Protein AF-M3EQ73-F1 (afdb_monomer_lite)

InterPro domains:
  IPR006124 Metalloenzyme [PF01676] (137-250)
  IPR010045 Phosphopentomutase [PTHR21110] (9-264)
  IPR017850 Alkaline-phosphatase-like, core domain superfamily [G3DSA:3.40.720.10] (85-265)
  IPR017850 Alkaline-phosphatase-like, core domain superfamily [SSF53649] (2-261)

Secondary structure (DSSP, 8-state):
---SS---HHHHHHHHHHSS-HHHHHTS---SSPPHHHHHHHHHH-HHHHHHHTT--EEE-BB--HHHHHHHHH-TTS--HHHHHHHTTTPPPB-HHHHHTTSSB-TTSS-TTHHHHTBTTB-TT-GGGSPPPHHHHHHHHHHHHHHTT-SEEE---THHHHHHHTT-HHHHHHHHHHHHHHHHHHHHH--TTT-EEEEE-SS--TT-TTSSS--SPPPPEEEEETTHHHHHHH-SSTTHHHHHHHHHHT------GGGGS-----

Foldseek 3Di:
DPADDFAEQQQLLLLLFFLFNSCVLVSHHDYFAHDPLSLVSLLVRGLCQLCVVVVAHEDEQEEDEVLVVVVCVVCVRRDGSSRSSRVSNVHDHHYPVCVVVLVHAYLLNFLCCVCVSCVPPDDPPDPSNHTDQLLVNLQSNLVVCVVVRHPYYDYDNCVLLVCLLVLPPVVLVVSVVSVVSNVNSNVVNDDQQPDKDWDWDSFAGNVDSVDNDTDPDAIDTDITGNCRVQLVVQDPDSSRNSVSSCVVVVHDDDDDNPVSRPDPPD

Organism: NCBI:txid1193028

Radius of gyration: 18.32 Å; chains: 1; bounding box: 46×43×63 Å

Sequence (266 aa):
MGIKGLPQSATGQTSLWTGINACKVLQRHLSGFPTFTLKKIISKYSIIRILEEHGFKADLLNCYTPAFTEYVKKNPRHVSASTLIQMASDKPLKGMDDLRRGRGLYMDITHEYLKEFSRGYLDESDELFQVRDPYQTGKSIIRNCKEDDYTLCIYEFFLTDKIGHKMNWEAAEKHISELESFLTGILEELNPEEDQLIVTSDHGNLENLSVDVHTLNQVPTVLYGKYTSKMEQKIRSIVDIPSAIYDVLGIDIELKDEEFIKSEVT

Structure (mmCIF, N/CA/C/O backbone):
data_AF-M3EQ73-F1
#
_entry.id   AF-M3EQ73-F1
#
loop_
_atom_site.group_PDB
_atom_site.id
_atom_site.type_symbol
_atom_site.label_atom_id
_atom_site.label_alt_id
_atom_site.label_comp_id
_atom_site.label_asym_id
_atom_site.label_entity_id
_atom_site.label_seq_id
_atom_site.pdbx_PDB_ins_code
_atom_site.Cartn_x
_atom_site.Cartn_y
_atom_site.Cartn_z
_atom_site.occupancy
_atom_site.B_iso_or_equiv
_atom_site.auth_seq_id
_atom_site.auth_comp_id
_atom_site.auth_asym_id
_atom_site.auth_atom_id
_atom_site.pdbx_PDB_model_num
ATOM 1 N N . MET A 1 1 ? 6.643 1.110 17.324 1.00 88.25 1 MET A N 1
ATOM 2 C CA . MET A 1 1 ? 5.869 -0.090 17.723 1.00 88.25 1 MET A CA 1
ATOM 3 C C . MET A 1 1 ? 6.412 -0.820 18.966 1.00 88.25 1 MET A C 1
ATOM 5 O O . MET A 1 1 ? 5.838 -1.829 19.351 1.00 88.25 1 MET A O 1
ATOM 9 N N . GLY A 1 2 ? 7.457 -0.312 19.644 1.00 90.94 2 GLY A N 1
ATOM 10 C CA . GLY A 1 2 ? 7.794 -0.721 21.022 1.00 90.94 2 GLY A CA 1
ATOM 11 C C . GLY A 1 2 ? 8.589 -2.022 21.202 1.00 90.94 2 GLY A C 1
ATOM 12 O O . GLY A 1 2 ? 8.871 -2.386 22.337 1.00 90.94 2 GLY A O 1
ATOM 13 N N . ILE A 1 3 ? 8.982 -2.705 20.122 1.00 95.75 3 ILE A N 1
ATOM 14 C CA . ILE A 1 3 ? 9.738 -3.967 20.175 1.00 95.75 3 ILE A CA 1
ATOM 15 C C . ILE A 1 3 ? 11.150 -3.767 19.625 1.00 95.75 3 ILE A C 1
ATOM 17 O O . ILE A 1 3 ? 11.329 -3.215 18.538 1.00 95.75 3 ILE A O 1
ATOM 21 N N . LYS A 1 4 ? 12.157 -4.222 20.382 1.00 94.94 4 LYS A N 1
ATOM 22 C CA . LYS A 1 4 ? 13.575 -4.139 20.002 1.00 94.94 4 LYS A CA 1
ATOM 23 C C . LYS A 1 4 ? 13.871 -5.025 18.785 1.00 94.94 4 LYS A C 1
ATOM 25 O O . LYS A 1 4 ? 13.360 -6.136 18.680 1.00 94.94 4 LYS A O 1
ATOM 30 N N . GLY A 1 5 ? 14.760 -4.552 17.916 1.00 94.25 5 GLY A N 1
ATOM 31 C CA . GLY A 1 5 ? 15.197 -5.246 16.703 1.00 94.25 5 GLY A CA 1
ATOM 32 C C . GLY A 1 5 ? 14.882 -4.434 15.452 1.00 94.25 5 GLY A C 1
ATOM 33 O O . GLY A 1 5 ? 14.167 -3.436 15.527 1.00 94.25 5 GLY A O 1
ATOM 34 N N . LEU A 1 6 ? 15.442 -4.855 14.318 1.00 95.44 6 LEU A N 1
ATOM 35 C CA . LEU A 1 6 ? 15.141 -4.236 13.030 1.00 95.44 6 LEU A CA 1
ATOM 36 C C . LEU A 1 6 ? 13.663 -4.471 12.682 1.00 95.44 6 LEU A C 1
ATOM 38 O O . LEU A 1 6 ? 13.241 -5.629 12.739 1.00 95.44 6 LEU A O 1
ATOM 42 N N . PRO A 1 7 ? 12.900 -3.429 12.306 1.00 96.69 7 PRO A N 1
ATOM 43 C CA . PRO A 1 7 ? 11.599 -3.571 11.663 1.00 96.69 7 PRO A CA 1
ATOM 44 C C . PRO A 1 7 ? 11.655 -4.549 10.486 1.00 96.69 7 PRO A C 1
ATOM 46 O O . PRO A 1 7 ? 12.672 -4.651 9.803 1.00 96.69 7 PRO A O 1
ATOM 49 N N . GLN A 1 8 ? 10.581 -5.302 10.265 1.00 97.12 8 GLN A N 1
ATOM 50 C CA . GLN A 1 8 ? 10.509 -6.322 9.217 1.00 97.12 8 GLN A CA 1
ATOM 51 C C . GLN A 1 8 ? 9.122 -6.365 8.582 1.00 97.12 8 GLN A C 1
ATOM 53 O O . GLN A 1 8 ? 8.125 -6.154 9.284 1.00 97.12 8 GLN A O 1
ATOM 58 N N . SER A 1 9 ? 9.071 -6.717 7.295 1.00 96.06 9 SER A N 1
ATOM 59 C CA . SER A 1 9 ? 7.889 -6.534 6.451 1.00 96.06 9 SER A CA 1
ATOM 60 C C . SER A 1 9 ? 6.656 -7.271 6.961 1.00 96.06 9 SER A C 1
ATOM 62 O O . SER A 1 9 ? 5.620 -6.653 7.159 1.00 96.06 9 SER A O 1
ATOM 64 N N . ALA A 1 10 ? 6.740 -8.565 7.302 1.00 97.25 10 ALA A N 1
ATOM 65 C CA . ALA A 1 10 ? 5.547 -9.325 7.699 1.00 97.25 10 ALA A CA 1
ATOM 66 C C . ALA A 1 10 ? 4.839 -8.712 8.921 1.00 97.25 10 ALA A C 1
ATOM 68 O O . ALA A 1 10 ? 3.611 -8.612 8.947 1.00 97.25 10 ALA A O 1
ATOM 69 N N . THR A 1 11 ? 5.598 -8.280 9.933 1.00 97.81 11 THR A N 1
ATOM 70 C CA . THR A 1 11 ? 5.049 -7.586 11.110 1.00 97.81 11 THR A CA 1
ATOM 71 C C . THR A 1 11 ? 4.680 -6.129 10.840 1.00 97.81 11 THR A C 1
ATOM 73 O O . THR A 1 11 ? 3.648 -5.680 11.338 1.00 97.81 11 THR A O 1
ATOM 76 N N . GLY A 1 12 ? 5.490 -5.393 10.075 1.00 97.75 12 GLY A N 1
ATOM 77 C CA . GLY A 1 12 ? 5.229 -3.992 9.736 1.00 97.75 12 GLY A CA 1
ATOM 78 C C . GLY A 1 12 ? 3.927 -3.850 8.957 1.00 97.75 12 GLY A C 1
ATOM 79 O O . GLY A 1 12 ? 3.002 -3.182 9.409 1.00 97.75 12 GLY A O 1
ATOM 80 N N . GLN A 1 13 ? 3.810 -4.606 7.872 1.00 97.94 13 GLN A N 1
ATOM 81 C CA . GLN A 1 13 ? 2.632 -4.681 7.018 1.00 97.94 13 GLN A CA 1
ATOM 82 C C . GLN A 1 13 ? 1.373 -5.149 7.741 1.00 97.94 13 GLN A C 1
ATOM 84 O O . GLN A 1 13 ? 0.317 -4.534 7.612 1.00 97.94 13 GLN A O 1
ATOM 89 N N . THR A 1 14 ? 1.473 -6.221 8.540 1.00 98.44 14 THR A N 1
ATOM 90 C CA . THR A 1 14 ? 0.315 -6.679 9.323 1.00 98.44 14 THR A CA 1
ATOM 91 C C . THR A 1 14 ? -0.171 -5.559 10.238 1.00 98.44 14 THR A C 1
ATOM 93 O O . THR A 1 14 ? -1.371 -5.325 10.313 1.00 98.44 14 THR A O 1
ATOM 96 N N . SER A 1 15 ? 0.740 -4.825 10.884 1.00 98.31 15 SER A N 1
ATOM 97 C CA . SER A 1 15 ? 0.356 -3.713 11.759 1.00 98.31 15 SER A CA 1
ATOM 98 C C . SER A 1 15 ? -0.265 -2.556 10.981 1.00 98.31 15 SER A C 1
ATOM 100 O O . SER A 1 15 ? -1.321 -2.060 11.367 1.00 98.31 15 SER A O 1
ATOM 102 N N . LEU A 1 16 ? 0.347 -2.185 9.855 1.00 98.31 16 LEU A N 1
ATOM 103 C CA . LEU A 1 16 ? -0.094 -1.097 8.984 1.00 98.31 16 LEU A CA 1
ATOM 104 C C . LEU A 1 16 ? -1.509 -1.304 8.424 1.00 98.31 16 LEU A C 1
ATOM 106 O O . LEU A 1 16 ? -2.245 -0.336 8.272 1.00 98.31 16 LEU A O 1
ATOM 110 N N . TRP A 1 17 ? -1.907 -2.543 8.125 1.00 97.56 17 TRP A N 1
ATOM 111 C CA . TRP A 1 17 ? -3.197 -2.827 7.478 1.00 97.56 17 TRP A CA 1
ATOM 112 C C . TRP A 1 17 ? -4.265 -3.418 8.392 1.00 97.56 17 TRP A C 1
ATOM 114 O O . TRP A 1 17 ? -5.357 -3.727 7.920 1.00 97.56 17 TRP A O 1
ATOM 124 N N . THR A 1 18 ? -3.965 -3.611 9.676 1.00 98.25 18 THR A N 1
ATOM 125 C CA . THR A 1 18 ? -4.942 -4.160 10.633 1.00 98.25 18 THR A CA 1
ATOM 126 C C . THR A 1 18 ? -5.105 -3.333 11.895 1.00 98.25 18 THR A C 1
ATOM 128 O O . THR A 1 18 ? -6.101 -3.479 12.595 1.00 98.25 18 THR A O 1
ATOM 131 N N . GLY A 1 19 ? -4.132 -2.475 12.203 1.00 97.81 19 GLY A N 1
ATOM 132 C CA . GLY A 1 19 ? -4.101 -1.699 13.436 1.00 97.81 19 GLY A CA 1
ATOM 133 C C . GLY A 1 19 ? -3.799 -2.538 14.681 1.00 97.81 19 GLY A C 1
ATOM 134 O O . GLY A 1 19 ? -3.871 -2.031 15.793 1.00 97.81 19 GLY A O 1
ATOM 135 N N . ILE A 1 20 ? -3.416 -3.806 14.502 1.00 98.12 20 ILE A N 1
ATOM 136 C CA . ILE A 1 20 ? -2.908 -4.678 15.563 1.00 98.12 20 ILE A CA 1
ATOM 137 C C . ILE A 1 20 ? -1.387 -4.602 15.577 1.00 98.12 20 ILE A C 1
ATOM 139 O O . ILE A 1 20 ? -0.744 -4.795 14.545 1.00 98.12 20 ILE A O 1
ATOM 143 N N . ASN A 1 21 ? -0.772 -4.386 16.739 1.00 97.69 21 ASN A N 1
ATOM 144 C CA . ASN A 1 21 ? 0.685 -4.335 16.835 1.00 97.69 21 ASN A CA 1
ATOM 145 C C . ASN A 1 21 ? 1.283 -5.749 16.718 1.00 97.69 21 ASN A C 1
ATOM 147 O O . ASN A 1 21 ? 1.570 -6.432 17.704 1.00 97.69 21 ASN A O 1
ATOM 151 N N . ALA A 1 22 ? 1.512 -6.190 15.484 1.00 97.50 22 ALA A N 1
ATOM 152 C CA . ALA A 1 22 ? 1.934 -7.547 15.160 1.00 97.50 22 ALA A CA 1
ATOM 153 C C . ALA A 1 22 ? 3.283 -7.925 15.788 1.00 97.50 22 ALA A C 1
ATOM 155 O O . ALA A 1 22 ? 3.470 -9.068 16.212 1.00 97.50 22 ALA A O 1
ATOM 156 N N . CYS A 1 23 ? 4.229 -6.982 15.872 1.00 96.31 23 CYS A N 1
ATOM 157 C CA . CYS A 1 23 ? 5.522 -7.258 16.498 1.00 96.31 23 CYS A CA 1
ATOM 158 C C . CYS A 1 23 ? 5.393 -7.429 18.019 1.00 96.31 23 CYS A C 1
ATOM 160 O O . CYS A 1 23 ? 6.073 -8.283 18.586 1.00 96.31 23 CYS A O 1
ATOM 162 N N . LYS A 1 24 ? 4.478 -6.695 18.674 1.00 96.62 24 LYS A N 1
ATOM 163 C CA . LYS A 1 24 ? 4.126 -6.894 20.090 1.00 96.62 24 LYS A CA 1
ATOM 164 C C . LYS A 1 24 ? 3.422 -8.232 20.293 1.00 96.62 24 LYS A C 1
ATOM 166 O O . LYS A 1 24 ? 3.798 -8.971 21.195 1.00 96.62 24 LYS A O 1
ATOM 171 N N . VAL A 1 25 ? 2.482 -8.602 19.427 1.00 97.12 25 VAL A N 1
ATOM 172 C CA . VAL A 1 25 ? 1.821 -9.917 19.498 1.00 97.12 25 VAL A CA 1
ATOM 173 C C . VAL A 1 25 ? 2.831 -11.066 19.397 1.00 97.12 25 VAL A C 1
ATOM 175 O O . VAL A 1 25 ? 2.745 -12.038 20.144 1.00 97.12 25 VAL A O 1
ATOM 178 N N . LEU A 1 26 ? 3.809 -10.962 18.494 1.00 96.50 26 LEU A N 1
ATOM 179 C CA . LEU A 1 26 ? 4.834 -11.994 18.315 1.00 96.50 26 LEU A CA 1
ATOM 180 C C . LEU A 1 26 ? 6.034 -11.869 19.264 1.00 96.50 26 LEU A C 1
ATOM 182 O O . LEU A 1 26 ? 6.878 -12.764 19.259 1.00 96.50 26 LEU A O 1
ATOM 186 N N . GLN A 1 27 ? 6.139 -10.773 20.024 1.00 95.88 27 GLN A N 1
ATOM 187 C CA . GLN A 1 27 ? 7.315 -10.402 20.827 1.00 95.88 27 GLN A CA 1
ATOM 188 C C . GLN A 1 27 ? 8.630 -10.355 20.019 1.00 95.88 27 GLN A C 1
ATOM 190 O O . GLN A 1 27 ? 9.721 -10.537 20.557 1.00 95.88 27 GLN A O 1
ATOM 195 N N . ARG A 1 28 ? 8.535 -10.130 18.703 1.00 96.50 28 ARG A N 1
ATOM 196 C CA . ARG A 1 28 ? 9.666 -10.002 17.771 1.00 96.50 28 ARG A CA 1
ATOM 197 C C . ARG A 1 28 ? 9.207 -9.418 16.441 1.00 96.50 28 ARG A C 1
ATOM 199 O O . ARG A 1 28 ? 8.034 -9.509 16.084 1.00 96.50 28 ARG A O 1
ATOM 206 N N . HIS A 1 29 ? 10.158 -8.910 15.669 1.00 97.25 29 HIS A N 1
ATOM 207 C CA . HIS A 1 29 ? 9.947 -8.599 14.256 1.00 97.25 29 HIS A CA 1
ATOM 208 C C . HIS A 1 29 ? 10.032 -9.870 13.404 1.00 97.25 29 HIS A C 1
ATOM 210 O O . HIS A 1 29 ? 10.778 -10.796 13.732 1.00 97.25 29 HIS A O 1
ATOM 216 N N . LEU A 1 30 ? 9.255 -9.929 12.323 1.00 96.88 30 LEU A N 1
ATOM 217 C CA . LEU A 1 30 ? 9.216 -11.070 11.407 1.00 96.88 30 LEU A CA 1
ATOM 218 C C . LEU A 1 30 ? 9.360 -10.601 9.959 1.00 96.88 30 LEU A C 1
ATOM 220 O O . LEU A 1 30 ? 8.567 -9.782 9.497 1.00 96.88 30 LEU A O 1
ATOM 224 N N . SER A 1 31 ? 10.341 -11.160 9.251 1.00 93.38 31 SER A N 1
ATOM 225 C CA . SER A 1 31 ? 10.561 -10.949 7.818 1.00 93.38 31 SER A CA 1
ATOM 226 C C . SER A 1 31 ? 9.794 -11.960 6.963 1.00 93.38 31 SER A C 1
ATOM 228 O O . SER A 1 31 ? 9.344 -13.003 7.448 1.00 93.38 31 SER A O 1
ATOM 230 N N . GLY A 1 32 ? 9.653 -11.663 5.672 1.00 90.44 32 GLY A N 1
ATOM 231 C CA . GLY A 1 32 ? 9.047 -12.576 4.705 1.00 90.44 32 GLY A CA 1
ATOM 232 C C . GLY A 1 32 ? 7.532 -12.698 4.867 1.00 90.44 32 GLY A C 1
ATOM 233 O O . GLY A 1 32 ? 6.804 -11.720 4.724 1.00 90.44 32 GLY A O 1
ATOM 234 N N . PHE A 1 33 ? 7.039 -13.912 5.120 1.00 96.06 33 PHE A N 1
ATOM 235 C CA . PHE A 1 33 ? 5.605 -14.211 5.065 1.00 96.06 33 PHE A CA 1
ATOM 236 C C . PHE A 1 33 ? 4.944 -14.246 6.452 1.00 96.06 33 PHE A C 1
ATOM 238 O O . PHE A 1 33 ? 5.525 -14.790 7.397 1.00 96.06 33 PHE A O 1
ATOM 245 N N . PRO A 1 34 ? 3.695 -13.755 6.589 1.00 97.19 34 PRO A N 1
ATOM 246 C CA . PRO A 1 34 ? 2.925 -13.851 7.824 1.00 97.19 34 PRO A CA 1
ATOM 247 C C . PRO A 1 34 ? 2.848 -15.276 8.391 1.00 97.19 34 PRO A C 1
ATOM 249 O O . PRO A 1 34 ? 2.519 -16.237 7.692 1.00 97.19 34 PRO A O 1
ATOM 252 N N . THR A 1 35 ? 3.107 -15.415 9.695 1.00 96.25 35 THR A N 1
ATOM 253 C CA . THR A 1 35 ? 2.887 -16.674 10.431 1.00 96.25 35 THR A CA 1
ATOM 254 C C . THR A 1 35 ? 1.398 -16.983 10.570 1.00 96.25 35 THR A C 1
ATOM 256 O O . THR A 1 35 ? 0.543 -16.149 10.289 1.00 96.25 35 THR A O 1
ATOM 259 N N . PHE A 1 36 ? 1.064 -18.167 11.088 1.00 95.19 36 PHE A N 1
ATOM 260 C CA . PHE A 1 36 ? -0.316 -18.526 11.423 1.00 95.19 36 PHE A CA 1
ATOM 261 C C . PHE A 1 36 ? -1.024 -17.482 12.307 1.00 95.19 36 PHE A C 1
ATOM 263 O O . PHE A 1 36 ? -2.174 -17.148 12.041 1.00 95.19 36 PHE A O 1
ATOM 270 N N . THR A 1 37 ? -0.340 -16.926 13.315 1.00 96.62 37 THR A N 1
ATOM 271 C CA . THR A 1 37 ? -0.907 -15.875 14.178 1.00 96.62 37 THR A CA 1
ATOM 272 C C . THR A 1 37 ? -1.190 -14.595 13.394 1.00 96.62 37 THR A C 1
ATOM 274 O O . THR A 1 37 ? -2.288 -14.060 13.490 1.00 96.62 37 THR A O 1
ATOM 277 N N . LEU A 1 38 ? -0.251 -14.138 12.560 1.00 97.50 38 LEU A N 1
ATOM 278 C CA . LEU A 1 38 ? -0.462 -12.937 11.743 1.00 97.50 38 LEU A CA 1
ATOM 279 C C . LEU A 1 38 ? -1.561 -13.141 10.693 1.00 97.50 38 LEU A C 1
ATOM 281 O O . LEU A 1 38 ? -2.362 -12.245 10.468 1.00 97.50 38 LEU A O 1
ATOM 285 N N . LYS A 1 39 ? -1.673 -14.339 10.109 1.00 97.06 39 LYS A N 1
ATOM 286 C CA . LYS A 1 39 ? -2.779 -14.680 9.201 1.00 97.06 39 LYS A CA 1
ATOM 287 C C . LYS A 1 39 ? -4.140 -14.608 9.894 1.00 97.06 39 LYS A C 1
ATOM 289 O O . LYS A 1 39 ? -5.093 -14.155 9.274 1.00 97.06 39 LYS A O 1
ATOM 294 N N . LYS A 1 40 ? -4.238 -15.009 11.169 1.00 96.75 40 LYS A N 1
ATOM 295 C CA . LYS A 1 40 ? -5.469 -14.838 11.962 1.00 96.75 40 LYS A CA 1
ATOM 296 C C . LYS A 1 40 ? -5.806 -13.368 12.195 1.00 96.75 40 LYS A C 1
ATOM 298 O O . LYS A 1 40 ? -6.965 -13.001 12.045 1.00 96.75 40 LYS A O 1
ATOM 303 N N . ILE A 1 41 ? -4.802 -12.550 12.518 1.00 98.00 41 ILE A N 1
ATOM 304 C CA . ILE A 1 41 ? -4.963 -11.098 12.664 1.00 98.00 41 ILE A CA 1
ATOM 305 C C . ILE A 1 41 ? -5.497 -10.500 11.360 1.00 98.00 41 ILE A C 1
ATOM 307 O O . ILE A 1 41 ? -6.551 -9.877 11.369 1.00 98.00 41 ILE A O 1
ATOM 311 N N . ILE A 1 42 ? -4.831 -10.764 10.231 1.00 97.81 42 ILE A N 1
ATOM 312 C CA . ILE A 1 42 ? -5.236 -10.254 8.912 1.00 97.81 42 ILE A CA 1
ATOM 313 C C . ILE A 1 42 ? -6.641 -10.736 8.536 1.00 97.81 42 ILE A C 1
ATOM 315 O O . ILE A 1 42 ? -7.461 -9.946 8.087 1.00 97.81 42 ILE A O 1
ATOM 319 N N . SER A 1 43 ? -6.954 -12.013 8.763 1.00 96.31 43 SER A N 1
ATOM 320 C CA . SER A 1 43 ? -8.278 -12.563 8.457 1.00 96.31 43 SER A CA 1
ATOM 321 C C . SER A 1 43 ? -9.410 -11.884 9.232 1.00 96.31 43 SER A C 1
ATOM 323 O O . SER A 1 43 ? -10.531 -11.867 8.728 1.00 96.31 43 SER A O 1
ATOM 325 N N . LYS A 1 44 ? -9.143 -11.386 10.447 1.00 96.44 44 LYS A N 1
ATOM 326 C CA . LYS A 1 44 ? -10.142 -10.736 11.306 1.00 96.44 44 LYS A CA 1
ATOM 327 C C . LYS A 1 44 ? -10.192 -9.221 11.103 1.00 96.44 44 LYS A C 1
ATOM 329 O O . LYS A 1 44 ? -11.274 -8.655 11.095 1.00 96.44 44 LYS A O 1
ATOM 334 N N . TYR A 1 45 ? -9.034 -8.587 10.952 1.00 97.62 45 TYR A N 1
ATOM 335 C CA . TYR A 1 45 ? -8.876 -7.134 11.026 1.00 97.62 45 TYR A CA 1
ATOM 336 C C . TYR A 1 45 ? -8.310 -6.511 9.745 1.00 97.62 45 TYR A C 1
ATOM 338 O O . TYR A 1 45 ? -7.857 -5.373 9.786 1.00 97.62 45 TYR A O 1
ATOM 346 N N . SER A 1 46 ? -8.307 -7.223 8.611 1.00 97.69 46 SER A N 1
ATOM 347 C CA . SER A 1 46 ? -7.967 -6.622 7.312 1.00 97.69 46 SER A CA 1
ATOM 348 C C . SER A 1 46 ? -8.768 -5.339 7.102 1.00 97.69 46 SER A C 1
ATOM 350 O O . SER A 1 46 ? -9.997 -5.377 7.104 1.00 97.69 46 SER A O 1
ATOM 352 N N . ILE A 1 47 ? -8.075 -4.223 6.875 1.00 98.12 47 ILE A N 1
ATOM 353 C CA . ILE A 1 47 ? -8.708 -2.924 6.629 1.00 98.12 47 ILE A CA 1
ATOM 354 C C . ILE A 1 47 ? -9.725 -2.975 5.482 1.00 98.12 47 ILE A C 1
ATOM 356 O O . ILE A 1 47 ? -10.788 -2.375 5.585 1.00 98.12 47 ILE A O 1
ATOM 360 N N . ILE A 1 48 ? -9.451 -3.753 4.427 1.00 98.00 48 ILE A N 1
ATOM 361 C CA . ILE A 1 48 ? -10.373 -3.914 3.294 1.00 98.00 48 ILE A CA 1
ATOM 362 C C . ILE A 1 48 ? -11.649 -4.617 3.756 1.00 98.00 48 ILE A C 1
ATOM 364 O O . ILE A 1 48 ? -12.746 -4.145 3.481 1.00 98.00 48 ILE A O 1
ATOM 368 N N . ARG A 1 49 ? -11.510 -5.717 4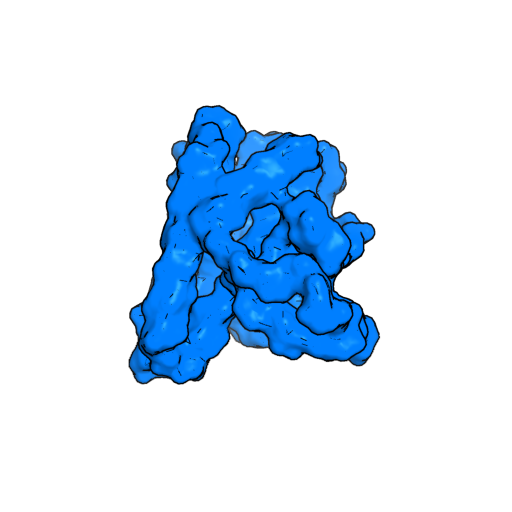.506 1.00 97.44 49 ARG A N 1
ATOM 369 C CA . ARG A 1 49 ? -12.650 -6.456 5.059 1.00 97.44 49 ARG A CA 1
ATOM 370 C C . ARG A 1 49 ? -13.498 -5.563 5.966 1.00 97.44 49 ARG A C 1
ATOM 372 O O . ARG A 1 49 ? -14.710 -5.532 5.797 1.00 97.44 49 ARG A O 1
ATOM 379 N N . ILE A 1 50 ? -12.865 -4.846 6.898 1.00 98.06 50 ILE A N 1
ATOM 380 C CA . ILE A 1 50 ? -13.577 -3.978 7.843 1.00 98.06 50 ILE A CA 1
ATOM 381 C C . ILE A 1 50 ? -14.368 -2.903 7.096 1.00 98.06 50 ILE A C 1
ATOM 383 O O . ILE A 1 50 ? -15.542 -2.716 7.399 1.00 98.06 50 ILE A O 1
ATOM 387 N N . LEU A 1 51 ? -13.776 -2.226 6.108 1.00 97.94 51 LEU A N 1
ATOM 388 C CA . LEU A 1 51 ? -14.493 -1.208 5.332 1.00 97.94 51 LEU A CA 1
ATOM 389 C C . LEU A 1 51 ? -15.691 -1.798 4.573 1.00 97.94 51 LEU A C 1
ATOM 391 O O . LEU A 1 51 ? -16.784 -1.240 4.647 1.00 97.94 51 LEU A O 1
ATOM 395 N N . GLU A 1 52 ? -15.516 -2.946 3.919 1.00 96.56 52 GLU A N 1
ATOM 396 C CA . GLU A 1 52 ? -16.589 -3.618 3.170 1.00 96.56 52 GLU A CA 1
ATOM 397 C C . GLU A 1 52 ? -17.744 -4.068 4.073 1.00 96.56 52 GLU A C 1
ATOM 399 O O . GLU A 1 52 ? -18.910 -3.859 3.740 1.00 96.56 52 GLU A O 1
ATOM 404 N N . GLU A 1 53 ? -17.444 -4.620 5.253 1.00 96.50 53 GLU A N 1
ATOM 405 C CA . GLU A 1 53 ? -18.457 -5.002 6.250 1.00 96.50 53 GLU A CA 1
ATOM 406 C C . GLU A 1 53 ? -19.262 -3.792 6.766 1.00 96.50 53 GLU A C 1
ATOM 408 O O . GLU A 1 53 ? -20.388 -3.961 7.233 1.00 96.50 53 GLU A O 1
ATOM 413 N N . HIS A 1 54 ? -18.721 -2.575 6.634 1.00 97.69 54 HIS A N 1
ATOM 414 C CA . HIS A 1 54 ? -19.380 -1.314 6.990 1.00 97.69 54 HIS A CA 1
ATOM 415 C C . HIS A 1 54 ? -19.955 -0.564 5.775 1.00 97.69 54 HIS A C 1
ATOM 417 O O . HIS A 1 54 ? -20.358 0.591 5.898 1.00 97.69 54 HIS A O 1
ATOM 423 N N . GLY A 1 55 ? -20.035 -1.213 4.609 1.00 96.88 55 GLY A N 1
ATOM 424 C CA . GLY A 1 55 ? -20.660 -0.657 3.408 1.00 96.88 55 GLY A CA 1
ATOM 425 C C . GLY A 1 55 ? -19.780 0.306 2.607 1.00 96.88 55 GLY A C 1
ATOM 426 O O . GLY A 1 55 ? -20.289 0.970 1.706 1.00 96.88 55 GLY A O 1
ATOM 427 N N . PHE A 1 56 ? -18.480 0.379 2.901 1.00 98.00 56 PHE A N 1
ATOM 428 C CA . PHE A 1 56 ? -17.518 1.162 2.128 1.00 98.00 56 PHE A CA 1
ATOM 429 C C . PHE A 1 56 ? -16.806 0.294 1.099 1.00 98.00 56 PHE A C 1
ATOM 431 O O . PHE A 1 56 ? -16.381 -0.821 1.397 1.00 98.00 56 PHE A O 1
ATOM 438 N N . LYS A 1 57 ? -16.610 0.838 -0.104 1.00 97.62 57 LYS A N 1
ATOM 439 C CA . LYS A 1 57 ? -15.903 0.130 -1.168 1.00 97.62 57 LYS A CA 1
ATOM 440 C C . LYS A 1 57 ? -14.392 0.307 -1.005 1.00 97.62 57 LYS A C 1
ATOM 442 O O . LYS A 1 57 ? -13.877 1.414 -1.164 1.00 97.62 57 LYS A O 1
ATOM 447 N N . ALA A 1 58 ? -13.674 -0.772 -0.713 1.00 97.75 58 ALA A N 1
ATOM 448 C CA . ALA A 1 58 ? -12.226 -0.783 -0.518 1.00 97.75 58 ALA A CA 1
ATOM 449 C C . ALA A 1 58 ? -11.516 -1.828 -1.394 1.00 97.75 58 ALA A C 1
ATOM 451 O O . ALA A 1 58 ? -12.074 -2.889 -1.685 1.00 97.75 58 ALA A O 1
ATOM 452 N N . ASP A 1 59 ? -10.278 -1.561 -1.816 1.00 96.94 59 ASP A N 1
ATOM 453 C CA . ASP A 1 59 ? -9.505 -2.507 -2.638 1.00 96.94 59 ASP A CA 1
ATOM 454 C C . ASP A 1 59 ? -7.992 -2.389 -2.466 1.00 96.94 59 ASP A C 1
ATOM 456 O O . ASP A 1 59 ? -7.453 -1.315 -2.179 1.00 96.94 59 ASP A O 1
ATOM 460 N N . LEU A 1 60 ? -7.301 -3.492 -2.758 1.00 97.94 60 LEU A N 1
ATOM 461 C CA . LEU A 1 60 ? -5.881 -3.491 -3.082 1.00 97.94 60 LEU A CA 1
ATOM 462 C C . LEU A 1 60 ? -5.717 -3.376 -4.602 1.00 97.94 60 LEU A C 1
ATOM 464 O O . LEU A 1 60 ? -6.161 -4.236 -5.362 1.00 97.94 60 LEU A O 1
ATOM 468 N N . LEU A 1 61 ? -5.041 -2.325 -5.055 1.00 98.12 61 LEU A N 1
ATOM 469 C CA . LEU A 1 61 ? -4.850 -2.027 -6.472 1.00 98.12 61 LEU A CA 1
ATOM 470 C C . LEU A 1 61 ? -3.785 -2.896 -7.145 1.00 98.12 61 LEU A C 1
ATOM 472 O O . LEU A 1 61 ? -3.745 -2.930 -8.371 1.00 98.12 61 LEU A O 1
ATOM 476 N N . ASN A 1 62 ? -2.926 -3.585 -6.392 1.00 98.19 62 ASN A N 1
ATOM 477 C CA . ASN A 1 62 ? -1.890 -4.443 -6.962 1.00 98.19 62 ASN A CA 1
ATOM 478 C C . ASN A 1 62 ? -2.504 -5.547 -7.840 1.00 98.19 62 ASN A C 1
ATOM 480 O O . ASN A 1 62 ? -3.256 -6.399 -7.366 1.00 98.19 62 ASN A O 1
ATOM 484 N N . CYS A 1 63 ? -2.146 -5.543 -9.123 1.00 97.75 63 CYS A N 1
ATOM 485 C CA . CYS A 1 63 ? -2.510 -6.564 -10.095 1.00 97.75 63 CYS A CA 1
ATOM 486 C C . CYS A 1 63 ? -1.429 -7.644 -10.189 1.00 97.75 63 CYS A C 1
ATOM 488 O O . CYS A 1 63 ? -0.230 -7.369 -10.113 1.00 97.75 63 CYS A O 1
ATOM 490 N N . TYR A 1 64 ? -1.857 -8.878 -10.435 1.00 96.19 64 TYR A N 1
ATOM 491 C CA . TYR A 1 64 ? -0.999 -10.054 -10.426 1.00 96.19 64 TYR A CA 1
ATOM 492 C C . TYR A 1 64 ? -1.101 -10.841 -11.730 1.00 96.19 64 TYR A C 1
ATOM 494 O O . TYR A 1 64 ? -2.181 -11.019 -12.295 1.00 96.19 64 TYR A O 1
ATOM 502 N N . THR A 1 65 ? 0.038 -11.351 -12.199 1.00 95.31 65 THR A N 1
ATOM 503 C CA . THR A 1 65 ? 0.092 -12.199 -13.395 1.00 95.31 65 THR A CA 1
ATOM 504 C C . THR A 1 65 ? -0.515 -13.578 -13.109 1.00 95.31 65 THR A C 1
ATOM 506 O O . THR A 1 65 ? -0.520 -14.024 -11.953 1.00 95.31 65 THR A O 1
ATOM 509 N N . PRO A 1 66 ? -0.958 -14.321 -14.141 1.00 92.69 66 PRO A N 1
ATOM 510 C CA . PRO A 1 66 ? -1.428 -15.694 -13.950 1.00 92.69 66 PRO A CA 1
ATOM 511 C C . PRO A 1 66 ? -0.376 -16.602 -13.290 1.00 92.69 66 PRO A C 1
ATOM 513 O O . PRO A 1 66 ? -0.723 -17.442 -12.458 1.00 92.69 66 PRO A O 1
ATOM 516 N N . ALA A 1 67 ? 0.914 -16.370 -13.567 1.00 91.88 67 ALA A N 1
ATOM 517 C CA . ALA A 1 67 ? 2.028 -17.059 -12.915 1.00 91.88 67 ALA A CA 1
ATOM 518 C C . ALA A 1 67 ? 2.001 -16.900 -11.385 1.00 91.88 67 ALA A C 1
ATOM 520 O O . ALA A 1 67 ? 2.192 -17.868 -10.644 1.00 91.88 67 ALA A O 1
ATOM 521 N N . PHE A 1 68 ? 1.729 -15.686 -10.896 1.00 93.88 68 PHE A N 1
ATOM 522 C CA . PHE A 1 68 ? 1.605 -15.431 -9.464 1.00 93.88 68 PHE A CA 1
ATOM 523 C C . PHE A 1 68 ? 0.364 -16.109 -8.878 1.00 93.88 68 PHE A C 1
ATOM 525 O O . PHE A 1 68 ? 0.440 -16.720 -7.812 1.00 93.88 68 PHE A O 1
ATOM 532 N N . THR A 1 69 ? -0.769 -16.079 -9.586 1.00 91.75 69 THR A N 1
ATOM 533 C CA . THR A 1 69 ? -1.977 -16.795 -9.152 1.00 91.75 69 THR A CA 1
ATOM 534 C C . THR A 1 69 ? -1.717 -18.296 -8.995 1.00 91.75 69 THR A C 1
ATOM 536 O O . THR A 1 69 ? -2.139 -18.900 -8.006 1.00 91.75 69 THR A O 1
ATOM 539 N N . GLU A 1 70 ? -0.992 -18.917 -9.929 1.00 92.06 70 GLU A N 1
ATOM 540 C CA . GLU A 1 70 ? -0.567 -20.312 -9.791 1.00 92.06 70 GLU A CA 1
ATOM 541 C C . GLU A 1 70 ? 0.379 -20.528 -8.611 1.00 92.06 70 GLU A C 1
ATOM 543 O O . GLU A 1 70 ? 0.236 -21.514 -7.882 1.00 92.06 70 GLU A O 1
ATOM 548 N N . TYR A 1 71 ? 1.336 -19.620 -8.409 1.00 93.50 71 TYR A N 1
ATOM 549 C CA . TYR A 1 71 ? 2.263 -19.682 -7.286 1.00 93.50 71 TYR A CA 1
ATOM 550 C C . TYR A 1 71 ? 1.517 -19.686 -5.949 1.00 93.50 71 TYR A C 1
ATOM 552 O O . TYR A 1 71 ? 1.795 -20.550 -5.117 1.00 93.50 71 TYR A O 1
ATOM 560 N N . VAL A 1 72 ? 0.537 -18.795 -5.766 1.00 93.75 72 VAL A N 1
ATOM 561 C CA . VAL A 1 72 ? -0.289 -18.715 -4.549 1.00 93.75 72 VAL A CA 1
ATOM 562 C C . VAL A 1 72 ? -1.070 -20.012 -4.328 1.00 93.75 72 VAL A C 1
ATOM 564 O O . VAL A 1 72 ? -1.085 -20.532 -3.212 1.00 93.75 72 VAL A O 1
ATOM 567 N N . LYS A 1 73 ? -1.656 -20.590 -5.388 1.00 92.94 73 LYS A N 1
ATOM 568 C CA . LYS A 1 73 ? -2.361 -21.885 -5.309 1.00 92.94 73 LYS A CA 1
ATOM 569 C C . LYS A 1 73 ? -1.431 -23.029 -4.894 1.00 92.94 73 LYS A C 1
ATOM 571 O O . LYS A 1 73 ? -1.818 -23.865 -4.082 1.00 92.94 73 LYS A O 1
ATOM 576 N N . LYS A 1 74 ? -0.209 -23.064 -5.432 1.00 95.94 74 LYS A N 1
ATOM 577 C CA . LYS A 1 74 ? 0.809 -24.084 -5.119 1.00 95.94 74 LYS A CA 1
ATOM 578 C C . LYS A 1 74 ? 1.444 -23.868 -3.736 1.00 95.94 74 LYS A C 1
ATOM 580 O O . LYS A 1 74 ? 1.845 -24.833 -3.093 1.00 95.94 74 LYS A O 1
ATOM 585 N N . ASN A 1 75 ? 1.512 -22.622 -3.260 1.00 94.94 75 ASN A N 1
ATOM 586 C CA . ASN A 1 75 ? 2.220 -22.223 -2.041 1.00 94.94 75 ASN A CA 1
ATOM 587 C C . ASN A 1 75 ? 1.348 -21.371 -1.096 1.00 94.94 75 ASN A C 1
ATOM 589 O O . ASN A 1 75 ? 1.765 -20.283 -0.700 1.00 94.94 75 ASN A O 1
ATOM 593 N N . PRO A 1 76 ? 0.188 -21.859 -0.616 1.00 90.31 76 PRO A N 1
ATOM 594 C CA . PRO A 1 76 ? -0.742 -21.060 0.201 1.00 90.31 76 PRO A CA 1
ATOM 595 C C . PRO A 1 76 ? -0.151 -20.606 1.552 1.00 90.31 76 PRO A C 1
ATOM 597 O O . PRO A 1 76 ? -0.697 -19.756 2.262 1.00 90.31 76 PRO A O 1
ATOM 600 N N . ARG A 1 77 ? 0.993 -21.176 1.950 1.00 90.25 77 ARG A N 1
ATOM 601 C CA . ARG A 1 77 ? 1.738 -20.748 3.137 1.00 90.25 77 ARG A CA 1
ATOM 602 C C . ARG A 1 77 ? 2.613 -19.513 2.888 1.00 90.25 77 ARG A C 1
ATOM 604 O O . ARG A 1 77 ? 2.795 -18.760 3.840 1.00 90.25 77 ARG A O 1
ATOM 611 N N . HIS A 1 78 ? 3.058 -19.277 1.655 1.00 93.19 78 HIS A N 1
ATOM 612 C CA . HIS A 1 78 ? 4.006 -18.230 1.259 1.00 93.19 78 HIS A CA 1
ATOM 61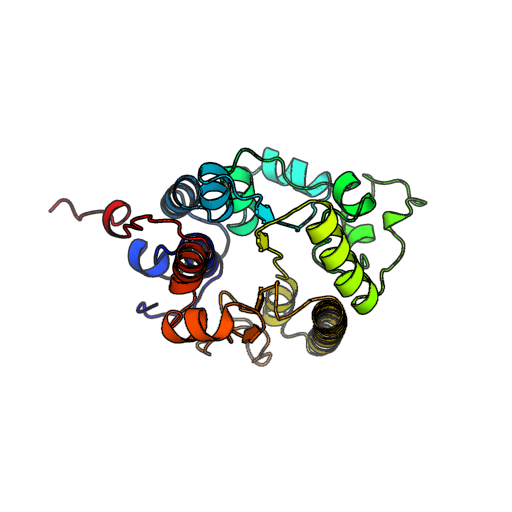3 C C . HIS A 1 78 ? 3.293 -17.107 0.498 1.00 93.19 78 HIS A C 1
ATOM 615 O O . HIS A 1 78 ? 3.436 -16.955 -0.709 1.00 93.19 78 HIS A O 1
ATOM 621 N N . VAL A 1 79 ? 2.470 -16.350 1.218 1.00 95.06 79 VAL A N 1
ATOM 622 C CA . VAL A 1 79 ? 1.660 -15.259 0.664 1.00 95.06 79 VAL A CA 1
ATOM 623 C C . VAL A 1 79 ? 1.926 -14.013 1.502 1.00 95.06 79 VAL A C 1
ATOM 625 O O . VAL A 1 79 ? 1.937 -14.124 2.728 1.00 95.06 79 VAL A O 1
ATOM 628 N N . SER A 1 80 ? 2.204 -12.870 0.865 1.00 95.56 80 SER A N 1
ATOM 629 C CA . SER A 1 80 ? 2.518 -11.607 1.555 1.00 95.56 80 SER A CA 1
ATOM 630 C C . SER A 1 80 ? 1.332 -11.105 2.380 1.00 95.56 80 SER A C 1
ATOM 632 O O . SER A 1 80 ? 0.187 -11.493 2.135 1.00 95.56 80 SER A O 1
ATOM 634 N N . ALA A 1 81 ? 1.585 -10.219 3.346 1.00 96.69 81 ALA A N 1
ATOM 635 C CA . ALA A 1 81 ? 0.497 -9.596 4.094 1.00 96.69 81 ALA A CA 1
ATOM 636 C C . ALA A 1 81 ? -0.431 -8.779 3.172 1.00 96.69 81 ALA A C 1
ATOM 638 O O . ALA A 1 81 ? -1.640 -8.824 3.378 1.00 96.69 81 ALA A O 1
ATOM 639 N N . SER A 1 82 ? 0.096 -8.140 2.116 1.00 94.50 82 SER A N 1
ATOM 640 C CA . SER A 1 82 ? -0.688 -7.323 1.174 1.00 94.50 82 SER A CA 1
ATOM 641 C C . SER A 1 82 ? -1.686 -8.190 0.428 1.00 94.50 82 SER A C 1
ATOM 643 O O . SER A 1 82 ? -2.886 -7.945 0.419 1.00 94.50 82 SER A O 1
ATOM 645 N N . THR A 1 83 ? -1.206 -9.305 -0.109 1.00 95.56 83 THR A N 1
ATOM 646 C CA . THR A 1 83 ? -2.063 -10.271 -0.794 1.00 95.56 83 THR A CA 1
ATOM 647 C C . THR A 1 83 ? -3.120 -10.842 0.167 1.00 95.56 83 THR A C 1
ATOM 649 O O . THR A 1 83 ? -4.275 -11.033 -0.213 1.00 95.56 83 THR A O 1
ATOM 652 N N . LEU A 1 84 ? -2.758 -11.085 1.434 1.00 96.81 84 LEU A N 1
ATOM 653 C CA . LEU A 1 84 ? -3.680 -11.625 2.436 1.00 96.81 84 LEU A CA 1
ATOM 654 C C . LEU A 1 84 ? -4.777 -10.640 2.865 1.00 96.81 84 LEU A C 1
ATOM 656 O O . LEU A 1 84 ? -5.874 -11.107 3.161 1.00 96.81 84 LEU A O 1
ATOM 660 N N . ILE A 1 85 ? -4.535 -9.321 2.892 1.00 96.38 85 ILE A N 1
ATOM 661 C CA . ILE A 1 85 ? -5.592 -8.353 3.247 1.00 96.38 85 ILE A CA 1
ATOM 662 C C . ILE A 1 85 ? -6.707 -8.332 2.197 1.00 96.38 85 ILE A C 1
ATOM 664 O O . ILE A 1 85 ? -7.878 -8.285 2.574 1.00 96.38 85 ILE A O 1
ATOM 668 N N . GLN A 1 86 ? -6.364 -8.474 0.910 1.00 95.31 86 GLN A N 1
ATOM 669 C CA . GLN A 1 86 ? -7.341 -8.613 -0.172 1.00 95.31 86 GLN A CA 1
ATOM 670 C C . GLN A 1 86 ? -8.131 -9.914 -0.010 1.00 95.31 86 GLN A C 1
ATOM 672 O O . GLN A 1 86 ? -9.359 -9.900 0.038 1.00 95.31 86 GLN A O 1
ATOM 677 N N . MET A 1 87 ? -7.429 -11.041 0.152 1.00 94.69 87 MET A N 1
ATOM 678 C CA . MET A 1 87 ? -8.061 -12.356 0.304 1.00 94.69 87 MET A CA 1
ATOM 679 C C . MET A 1 87 ? -8.970 -12.447 1.540 1.00 94.69 87 MET A C 1
ATOM 681 O O . MET A 1 87 ? -9.929 -13.208 1.527 1.00 94.69 87 MET A O 1
ATOM 685 N N . ALA A 1 88 ? -8.690 -11.681 2.599 1.00 94.69 88 ALA A N 1
ATOM 686 C CA . ALA A 1 88 ? -9.509 -11.638 3.810 1.00 94.69 88 ALA A CA 1
ATOM 687 C C . ALA A 1 88 ? -10.878 -10.953 3.621 1.00 94.69 88 ALA A C 1
ATOM 689 O O . ALA A 1 88 ? -11.731 -11.087 4.497 1.00 94.69 88 ALA A O 1
ATOM 690 N N . SER A 1 89 ? -11.077 -10.231 2.512 1.00 90.50 89 SER A N 1
ATOM 691 C CA . SER A 1 89 ? -12.343 -9.575 2.143 1.00 90.50 89 SER A CA 1
ATOM 692 C C . SER A 1 89 ? -13.210 -10.407 1.185 1.00 90.50 89 SER A C 1
ATOM 694 O O . SER A 1 89 ? -14.146 -9.882 0.593 1.00 90.50 89 SER A O 1
ATOM 696 N N . ASP A 1 90 ? -12.869 -11.686 0.977 1.00 87.69 90 ASP A N 1
ATOM 697 C CA . ASP A 1 90 ? -13.519 -12.600 0.021 1.00 87.69 90 ASP A CA 1
ATOM 698 C C . ASP A 1 90 ? -13.527 -12.102 -1.441 1.00 87.69 90 ASP A C 1
ATOM 700 O O . ASP A 1 90 ? -14.236 -12.630 -2.302 1.00 87.69 90 ASP A O 1
ATOM 704 N N . LYS A 1 91 ? -12.675 -11.120 -1.759 1.00 88.06 91 LYS A N 1
ATOM 705 C CA . LYS A 1 91 ? -12.454 -10.620 -3.117 1.00 88.06 91 LYS A CA 1
ATOM 706 C C . LYS A 1 91 ? -11.346 -11.399 -3.829 1.00 88.06 91 LYS A C 1
ATOM 708 O O . LYS A 1 91 ? -10.350 -11.786 -3.206 1.00 88.06 91 LYS A O 1
ATOM 713 N N . PRO A 1 92 ? -11.461 -11.607 -5.153 1.00 91.25 92 PRO A N 1
ATOM 714 C CA . PRO A 1 92 ? -10.359 -12.145 -5.932 1.00 91.25 92 PRO A CA 1
ATOM 715 C C . PRO A 1 92 ? -9.176 -11.166 -5.949 1.00 91.25 92 PRO A C 1
ATOM 717 O O . PRO A 1 92 ? -9.335 -9.951 -5.804 1.00 91.25 92 PRO A O 1
ATOM 720 N N . LEU A 1 93 ? -7.979 -11.710 -6.168 1.00 94.75 93 LEU A N 1
ATOM 721 C CA . LEU A 1 93 ? -6.814 -10.899 -6.517 1.00 94.75 93 LEU A CA 1
ATOM 722 C C . LEU A 1 93 ? -7.024 -10.285 -7.905 1.00 94.75 93 LEU A C 1
ATOM 724 O O . LEU A 1 93 ? -7.488 -10.981 -8.812 1.00 94.75 93 LEU A O 1
ATOM 728 N N . LYS A 1 94 ? -6.646 -9.014 -8.078 1.00 96.50 94 LYS A N 1
ATOM 729 C CA . LYS A 1 94 ? -6.744 -8.334 -9.372 1.00 96.50 94 LYS A CA 1
ATOM 730 C C . LYS A 1 94 ? -5.800 -8.960 -10.390 1.00 96.50 94 LYS A C 1
ATOM 732 O O . LYS A 1 94 ? -4.632 -9.215 -10.097 1.00 96.50 94 LYS A O 1
ATOM 737 N N . GLY A 1 95 ? -6.316 -9.212 -11.585 1.00 96.38 95 GLY A N 1
ATOM 738 C CA . GLY A 1 95 ? -5.592 -9.860 -12.672 1.00 96.38 95 GLY A CA 1
ATOM 739 C C . GLY A 1 95 ? -5.209 -8.908 -13.801 1.00 96.38 95 GLY A C 1
ATOM 740 O O . GLY A 1 95 ? -5.310 -7.685 -13.704 1.00 96.38 95 GLY A O 1
ATOM 741 N N . MET A 1 96 ? -4.798 -9.491 -14.926 1.00 95.81 96 MET A N 1
ATOM 742 C CA . MET A 1 96 ? -4.419 -8.737 -16.127 1.00 95.81 96 MET A CA 1
ATOM 743 C C . MET A 1 96 ? -5.607 -7.997 -16.758 1.00 95.81 96 MET A C 1
ATOM 745 O O . MET A 1 96 ? -5.431 -6.908 -17.294 1.00 95.81 96 MET A O 1
ATOM 749 N N . ASP A 1 97 ? -6.828 -8.525 -16.632 1.00 96.00 97 ASP A N 1
ATOM 750 C CA . ASP A 1 97 ? -8.033 -7.832 -17.104 1.00 96.00 97 ASP A CA 1
ATOM 751 C C . ASP A 1 97 ? -8.353 -6.584 -16.276 1.00 96.00 97 ASP A C 1
ATOM 753 O O . ASP A 1 97 ? -8.784 -5.573 -16.829 1.00 96.00 97 ASP A O 1
ATOM 757 N N . ASP A 1 98 ? -8.101 -6.618 -14.965 1.00 97.50 98 ASP A N 1
ATOM 758 C CA . ASP A 1 98 ? -8.226 -5.438 -14.107 1.00 97.50 98 ASP A CA 1
ATOM 759 C C . ASP A 1 98 ? -7.190 -4.381 -14.482 1.00 97.50 98 ASP A C 1
ATOM 761 O O . ASP A 1 98 ? -7.534 -3.208 -14.626 1.00 97.50 98 ASP A O 1
ATOM 765 N N . LEU A 1 99 ? -5.946 -4.807 -14.725 1.00 97.19 99 LEU A N 1
ATOM 766 C CA . LEU A 1 99 ? -4.862 -3.933 -15.171 1.00 97.19 99 LEU A CA 1
ATOM 767 C C . LEU A 1 99 ? -5.155 -3.276 -16.531 1.00 97.19 99 LEU A C 1
ATOM 769 O O . LEU A 1 99 ? -4.848 -2.098 -16.734 1.00 97.19 99 LEU A O 1
ATOM 773 N N . ARG A 1 100 ? -5.774 -4.023 -17.455 1.00 95.31 100 ARG A N 1
ATOM 774 C CA . ARG A 1 100 ? -6.180 -3.532 -18.780 1.00 95.31 100 ARG A CA 1
ATOM 775 C C . ARG A 1 100 ? -7.312 -2.514 -18.691 1.00 95.31 100 ARG A C 1
ATOM 777 O O . ARG A 1 100 ? -7.300 -1.526 -19.413 1.00 95.31 100 ARG A O 1
ATOM 784 N N . ARG A 1 101 ? -8.259 -2.725 -17.776 1.00 95.50 101 ARG A N 1
ATOM 785 C CA . ARG A 1 101 ? -9.374 -1.800 -17.514 1.00 95.50 101 ARG A CA 1
ATOM 786 C C . ARG A 1 101 ? -8.989 -0.620 -16.618 1.00 95.50 101 ARG A C 1
ATOM 788 O O . ARG A 1 101 ? -9.860 0.151 -16.244 1.00 95.50 101 ARG A O 1
ATOM 795 N N . GLY A 1 102 ? -7.718 -0.504 -16.227 1.00 95.38 102 GLY A N 1
ATOM 796 C CA . GLY A 1 102 ? -7.248 0.571 -15.354 1.00 95.38 102 GLY A CA 1
ATOM 797 C C . GLY A 1 102 ? -7.761 0.484 -13.911 1.00 95.38 102 GLY A C 1
ATOM 798 O O . GLY A 1 102 ? -7.665 1.464 -13.180 1.00 95.38 102 GLY A O 1
ATOM 799 N N . ARG A 1 103 ? -8.266 -0.678 -13.475 1.00 95.81 103 ARG A N 1
ATOM 800 C CA . ARG A 1 103 ? -8.800 -0.911 -12.117 1.00 95.81 103 ARG A CA 1
ATOM 801 C C . ARG A 1 103 ? -7.731 -1.320 -11.101 1.00 95.81 103 ARG A C 1
ATOM 803 O O . ARG A 1 103 ? -8.060 -1.853 -10.040 1.00 95.81 103 ARG A O 1
ATOM 810 N N . GLY A 1 104 ? -6.462 -1.150 -11.453 1.00 97.31 104 GLY A N 1
ATOM 811 C CA . GLY A 1 104 ? -5.315 -1.519 -10.640 1.00 97.31 104 GLY A CA 1
ATOM 812 C C . GLY A 1 104 ? -3.992 -1.207 -11.333 1.00 97.31 104 GLY A C 1
ATOM 813 O O . GLY A 1 104 ? -3.958 -0.733 -12.471 1.00 97.31 104 GLY A O 1
ATOM 814 N N . LEU A 1 105 ? -2.903 -1.479 -10.625 1.00 98.38 105 LEU A N 1
ATOM 815 C CA . LEU A 1 105 ? -1.531 -1.145 -10.988 1.00 98.38 105 LEU A CA 1
ATOM 816 C C . LEU A 1 105 ? -0.665 -2.399 -10.920 1.00 98.38 105 LEU A C 1
ATOM 818 O O . LEU A 1 105 ? -0.824 -3.227 -10.021 1.00 98.38 105 LEU A O 1
ATOM 822 N N . TYR A 1 106 ? 0.272 -2.542 -11.853 1.00 97.62 106 TYR A N 1
ATOM 823 C CA . TYR A 1 106 ? 1.314 -3.554 -11.714 1.00 97.62 106 TYR A CA 1
ATOM 824 C C . TYR A 1 106 ? 2.399 -3.072 -10.748 1.00 97.62 106 TYR A C 1
ATOM 826 O O . TYR A 1 106 ? 2.527 -1.873 -10.533 1.00 97.62 106 TYR A O 1
ATOM 834 N N . MET A 1 107 ? 3.172 -4.000 -10.174 1.00 95.81 107 MET A N 1
ATOM 835 C CA . MET A 1 107 ? 4.113 -3.742 -9.067 1.00 95.81 107 MET A CA 1
ATOM 836 C C . MET A 1 107 ? 5.162 -2.647 -9.322 1.00 95.81 107 MET A C 1
ATOM 838 O O . MET A 1 107 ? 5.763 -2.149 -8.374 1.00 95.81 107 MET A O 1
ATOM 842 N N . ASP A 1 108 ? 5.419 -2.322 -10.586 1.00 96.00 108 ASP A N 1
ATOM 843 C CA . ASP A 1 108 ? 6.418 -1.358 -11.038 1.00 96.00 108 ASP A CA 1
ATOM 844 C C . ASP A 1 108 ? 5.818 -0.073 -11.613 1.00 96.00 108 ASP A C 1
ATOM 846 O O . ASP A 1 108 ? 6.578 0.814 -11.978 1.00 96.00 108 ASP A O 1
ATOM 850 N N . ILE A 1 109 ? 4.483 0.046 -11.681 1.00 97.56 109 ILE A N 1
ATOM 851 C CA . ILE A 1 109 ? 3.728 1.153 -12.301 1.00 97.56 109 ILE A CA 1
ATOM 852 C C . ILE A 1 109 ? 3.912 1.222 -13.834 1.00 97.56 109 ILE A C 1
ATOM 854 O O . ILE A 1 109 ? 2.929 1.368 -14.562 1.00 97.56 109 ILE A O 1
ATOM 858 N N . THR A 1 110 ? 5.143 1.077 -14.324 1.00 96.56 110 THR A N 1
ATOM 859 C CA . THR A 1 110 ? 5.583 1.299 -15.709 1.00 96.56 110 THR A CA 1
ATOM 860 C C . THR A 1 110 ? 5.388 0.114 -16.642 1.00 96.56 110 THR A C 1
ATOM 862 O O . THR A 1 110 ? 5.453 0.306 -17.851 1.00 96.56 110 THR A O 1
ATOM 865 N N . HIS A 1 111 ? 5.142 -1.094 -16.125 1.00 95.38 111 HIS A N 1
ATOM 866 C CA . HIS A 1 111 ? 5.072 -2.353 -16.881 1.00 95.38 111 HIS A CA 1
ATOM 867 C C . HIS A 1 111 ? 6.397 -2.857 -17.476 1.00 95.38 111 HIS A C 1
ATOM 869 O O . HIS A 1 111 ? 6.395 -3.841 -18.223 1.00 95.38 111 HIS A O 1
ATOM 875 N N . GLU A 1 112 ? 7.537 -2.261 -17.141 1.00 93.88 112 GLU A N 1
ATOM 876 C CA . GLU A 1 112 ? 8.838 -2.727 -17.633 1.00 93.88 112 GLU A CA 1
ATOM 877 C C . GLU A 1 112 ? 9.124 -4.187 -17.250 1.00 93.88 112 GLU A C 1
ATOM 879 O O . GLU A 1 112 ? 9.595 -4.978 -18.072 1.00 93.88 112 GLU A O 1
ATOM 884 N N . TYR A 1 113 ? 8.765 -4.584 -16.028 1.00 92.56 113 TYR A N 1
ATOM 885 C CA . TYR A 1 113 ? 8.906 -5.955 -15.546 1.00 92.56 113 TYR A CA 1
ATOM 886 C C . TYR A 1 113 ? 7.729 -6.850 -15.936 1.00 92.56 113 TYR A C 1
ATOM 888 O O . TYR A 1 113 ? 7.847 -8.078 -15.893 1.00 92.56 113 TYR A O 1
ATOM 896 N N . LEU A 1 114 ? 6.586 -6.278 -16.330 1.00 92.69 114 LEU A N 1
ATOM 897 C CA . LEU A 1 114 ? 5.390 -7.059 -16.655 1.00 92.69 114 LEU A CA 1
ATOM 898 C C . LEU A 1 114 ? 5.673 -8.059 -17.773 1.00 92.69 114 LEU A C 1
ATOM 900 O O . LEU A 1 114 ? 5.248 -9.216 -17.691 1.00 92.69 114 LEU A O 1
ATOM 904 N N . LYS A 1 115 ? 6.434 -7.630 -18.787 1.00 85.50 115 LYS A N 1
ATOM 905 C CA . LYS A 1 115 ? 6.832 -8.498 -19.893 1.00 85.50 115 LYS A CA 1
ATOM 906 C C . LYS A 1 115 ? 7.655 -9.682 -19.411 1.00 85.50 115 LYS A C 1
ATOM 908 O O . LYS A 1 115 ? 7.379 -10.798 -19.832 1.00 85.50 115 LYS A O 1
ATOM 913 N N . GLU A 1 116 ? 8.629 -9.473 -18.526 1.00 86.75 116 GLU A N 1
ATOM 914 C CA . GLU A 1 116 ? 9.469 -10.548 -17.981 1.00 86.75 116 GLU A CA 1
ATOM 915 C C . GLU A 1 116 ? 8.633 -11.598 -17.235 1.00 86.75 116 GLU A C 1
ATOM 917 O O . GLU A 1 116 ? 8.737 -12.791 -17.526 1.00 86.75 116 GLU A O 1
ATOM 922 N N . PHE A 1 117 ? 7.751 -11.157 -16.335 1.00 87.19 117 PHE A N 1
ATOM 923 C CA . PHE A 1 117 ? 6.982 -12.042 -15.450 1.00 87.19 117 PHE A CA 1
ATOM 924 C C . PHE A 1 117 ? 5.689 -12.604 -16.058 1.00 87.19 117 PHE A C 1
ATOM 926 O O . PHE A 1 117 ? 4.999 -13.393 -15.404 1.00 87.19 117 PHE A O 1
ATOM 933 N N . SER A 1 118 ? 5.364 -12.226 -17.297 1.00 87.44 118 SER A N 1
ATOM 934 C CA . SER A 1 118 ? 4.172 -12.701 -18.019 1.00 87.44 118 SER A CA 1
ATOM 935 C C . SER A 1 118 ? 4.498 -13.486 -19.291 1.00 87.44 118 SER A C 1
ATOM 937 O O . SER A 1 118 ? 3.579 -13.880 -20.014 1.00 87.44 118 SER A O 1
ATOM 939 N N . ARG A 1 119 ? 5.784 -13.755 -19.577 1.00 82.31 119 ARG A N 1
ATOM 940 C CA . ARG A 1 119 ? 6.184 -14.606 -20.711 1.00 82.31 119 ARG A CA 1
ATOM 941 C C . ARG A 1 119 ? 5.499 -15.968 -20.630 1.00 82.31 119 ARG A C 1
ATOM 943 O O . ARG A 1 119 ? 5.551 -16.635 -19.600 1.00 82.31 119 ARG A O 1
ATOM 950 N N . GLY A 1 120 ? 4.873 -16.375 -21.733 1.00 86.44 120 GLY A N 1
ATOM 951 C CA . GLY A 1 120 ? 4.132 -17.635 -21.831 1.00 86.44 120 GLY A CA 1
ATOM 952 C C . GLY A 1 120 ? 2.715 -17.599 -21.247 1.00 86.44 120 GLY A C 1
ATOM 953 O O . GLY A 1 120 ? 2.012 -18.598 -21.354 1.00 86.44 120 GLY A O 1
ATOM 954 N N . TYR A 1 121 ? 2.286 -16.471 -20.669 1.00 89.12 121 TYR A N 1
ATOM 955 C CA . TYR A 1 121 ? 0.919 -16.272 -20.171 1.00 89.12 121 TYR A CA 1
ATOM 956 C C . TYR A 1 121 ? 0.133 -15.230 -20.969 1.00 89.12 121 TYR A C 1
ATOM 958 O O . TYR A 1 121 ? -1.090 -15.318 -21.024 1.00 89.12 121 TYR A O 1
ATOM 966 N N . LEU A 1 122 ? 0.823 -14.258 -21.570 1.00 90.50 122 LEU A N 1
ATOM 967 C CA . LEU A 1 122 ? 0.248 -13.252 -22.464 1.00 90.50 122 LEU A CA 1
ATOM 968 C C . LEU A 1 122 ? 0.881 -13.360 -23.857 1.00 90.50 122 LEU A C 1
ATOM 970 O O . LEU A 1 122 ? 2.018 -13.823 -23.990 1.00 90.50 122 LEU A O 1
ATOM 974 N N . ASP A 1 123 ? 0.134 -12.934 -24.875 1.00 90.88 123 ASP A N 1
ATOM 975 C CA . ASP A 1 123 ? 0.618 -12.849 -26.254 1.00 90.88 123 ASP A CA 1
ATOM 976 C C . ASP A 1 123 ? 1.751 -11.813 -26.364 1.00 90.88 123 ASP A C 1
ATOM 978 O O . ASP A 1 123 ? 1.726 -10.791 -25.682 1.00 90.88 123 ASP A O 1
ATOM 982 N N . GLU A 1 124 ? 2.758 -12.046 -27.213 1.00 87.75 124 GLU A N 1
ATOM 983 C CA . GLU A 1 124 ? 3.887 -11.110 -27.362 1.00 87.75 124 GLU A CA 1
ATOM 984 C C . GLU A 1 124 ? 3.469 -9.718 -27.859 1.00 87.75 124 GLU A C 1
ATOM 986 O O . GLU A 1 124 ? 4.197 -8.747 -27.632 1.00 87.75 124 GLU A O 1
ATOM 991 N N . SER A 1 125 ? 2.311 -9.630 -28.516 1.00 91.62 125 SER A N 1
ATOM 992 C CA . SER A 1 125 ? 1.689 -8.402 -29.008 1.00 91.62 125 SER A CA 1
ATOM 993 C C . SER A 1 125 ? 0.677 -7.780 -28.039 1.00 91.62 125 SER A C 1
ATOM 995 O O . SER A 1 125 ? 0.056 -6.778 -28.391 1.00 91.62 125 SER A O 1
ATOM 997 N N . ASP A 1 126 ? 0.512 -8.328 -26.827 1.00 93.75 126 ASP A N 1
ATOM 998 C CA . ASP A 1 126 ? -0.441 -7.804 -25.844 1.00 93.75 126 ASP A CA 1
ATOM 999 C C . ASP A 1 126 ? -0.125 -6.339 -25.502 1.00 93.75 126 ASP A C 1
ATOM 1001 O O . ASP A 1 126 ? 1.000 -5.986 -25.137 1.00 93.75 126 ASP A O 1
ATOM 1005 N N . GLU A 1 127 ? -1.139 -5.477 -25.597 1.00 92.94 127 GLU A N 1
ATOM 1006 C CA . GLU A 1 127 ? -1.032 -4.037 -25.337 1.00 92.94 127 GLU A CA 1
ATOM 1007 C C . GLU A 1 127 ? -0.540 -3.730 -23.920 1.00 92.94 127 GLU A C 1
ATOM 1009 O O . GLU A 1 127 ? 0.064 -2.685 -23.685 1.00 92.94 127 GLU A O 1
ATOM 1014 N N . LEU A 1 128 ? -0.735 -4.655 -22.972 1.00 94.06 128 LEU A N 1
ATOM 1015 C CA . LEU A 1 128 ? -0.197 -4.518 -21.622 1.00 94.06 128 LEU A CA 1
ATOM 1016 C C . LEU A 1 128 ? 1.334 -4.420 -21.593 1.00 94.06 128 LEU A C 1
ATOM 1018 O O . LEU A 1 128 ? 1.868 -3.868 -20.636 1.00 94.06 128 LEU A O 1
ATOM 1022 N N . PHE A 1 129 ? 2.046 -4.901 -22.614 1.00 93.75 129 PHE A N 1
ATOM 1023 C CA . PHE A 1 129 ? 3.504 -4.773 -22.702 1.00 93.75 129 PHE A CA 1
ATOM 1024 C C . PHE A 1 129 ? 3.991 -3.394 -23.148 1.00 93.75 129 PHE A C 1
ATOM 1026 O O . PHE A 1 129 ? 5.203 -3.177 -23.222 1.00 93.75 129 PHE A O 1
ATOM 1033 N N . GLN A 1 130 ? 3.087 -2.456 -23.430 1.00 93.62 130 GLN A N 1
ATOM 1034 C CA . GLN A 1 130 ? 3.463 -1.062 -23.615 1.00 93.62 130 GLN A CA 1
ATOM 1035 C C . GLN A 1 130 ? 3.894 -0.459 -22.276 1.00 93.62 130 GLN A C 1
ATOM 1037 O O . GLN A 1 130 ? 3.154 -0.514 -21.291 1.00 93.62 130 GLN A O 1
ATOM 1042 N N . VAL A 1 131 ? 5.095 0.125 -22.261 1.00 95.19 131 VAL A N 1
ATOM 1043 C CA . VAL A 1 131 ? 5.602 0.860 -21.099 1.00 95.19 131 VAL A CA 1
ATOM 1044 C C . VAL A 1 131 ? 4.689 2.052 -20.836 1.00 95.19 131 VAL A C 1
ATOM 1046 O O . VAL A 1 131 ? 4.325 2.788 -21.756 1.00 95.19 131 VAL A O 1
ATOM 1049 N N . ARG A 1 132 ? 4.313 2.227 -19.573 1.00 96.00 132 ARG A N 1
ATOM 1050 C CA . ARG A 1 132 ? 3.449 3.309 -19.110 1.00 96.00 132 ARG A CA 1
ATOM 1051 C C . ARG A 1 132 ? 4.269 4.445 -18.520 1.00 96.00 132 ARG A C 1
ATOM 1053 O O . ARG A 1 132 ? 5.255 4.222 -17.824 1.00 96.00 132 ARG A O 1
ATOM 1060 N N . ASP A 1 133 ? 3.801 5.664 -18.758 1.00 98.00 133 ASP A N 1
ATOM 1061 C CA . ASP A 1 133 ? 4.313 6.861 -18.098 1.00 98.00 133 ASP A CA 1
ATOM 1062 C C . ASP A 1 133 ? 3.808 6.908 -16.639 1.00 98.00 133 ASP A C 1
ATOM 1064 O O . ASP A 1 133 ? 2.586 6.869 -16.429 1.00 98.00 133 ASP A O 1
ATOM 1068 N N . PRO A 1 134 ? 4.692 6.971 -15.621 1.00 98.56 134 PRO A N 1
ATOM 1069 C CA . PRO A 1 134 ? 4.276 6.981 -14.220 1.00 98.56 134 PRO A CA 1
ATOM 1070 C C . PRO A 1 134 ? 3.336 8.140 -13.882 1.00 98.56 134 PRO A C 1
ATOM 1072 O O . PRO A 1 134 ? 2.325 7.927 -13.215 1.00 98.56 134 PRO A O 1
ATOM 1075 N N . TYR A 1 135 ? 3.611 9.345 -14.383 1.00 98.88 135 TYR A N 1
ATOM 1076 C CA . TYR A 1 135 ? 2.793 10.529 -14.124 1.00 98.88 135 TYR A CA 1
ATOM 1077 C C . TYR A 1 135 ? 1.366 10.381 -14.676 1.00 98.88 135 TYR A C 1
ATOM 1079 O O . TYR A 1 135 ? 0.396 10.544 -13.930 1.00 98.88 135 TYR A O 1
ATOM 1087 N N . GLN A 1 136 ? 1.198 9.975 -15.940 1.00 98.69 136 GLN A N 1
ATOM 1088 C CA . GLN A 1 136 ? -0.129 9.690 -16.505 1.00 98.69 136 GLN A CA 1
ATOM 1089 C C . GLN A 1 136 ? -0.823 8.538 -15.775 1.00 98.69 136 GLN A C 1
ATOM 1091 O O . GLN A 1 136 ? -2.037 8.580 -15.559 1.00 98.69 136 GLN A O 1
ATOM 1096 N N . THR A 1 137 ? -0.062 7.526 -15.352 1.00 98.44 137 THR A N 1
ATOM 1097 C CA . THR A 1 137 ? -0.594 6.405 -14.571 1.00 98.44 137 THR A CA 1
ATOM 1098 C C . THR A 1 137 ? -1.155 6.895 -13.235 1.00 98.44 137 THR A C 1
ATOM 1100 O O . THR A 1 137 ? -2.284 6.539 -12.896 1.00 98.44 137 THR A O 1
ATOM 1103 N N . GLY A 1 138 ? -0.438 7.788 -12.542 1.00 98.69 138 GLY A N 1
ATOM 1104 C CA . GLY A 1 138 ? -0.878 8.448 -11.310 1.00 98.69 138 GLY A CA 1
ATOM 1105 C C . GLY A 1 138 ? -2.175 9.239 -11.476 1.00 98.69 138 GLY A C 1
ATOM 1106 O O . GLY A 1 138 ? -3.082 9.100 -10.660 1.00 98.69 138 GLY A O 1
ATOM 1107 N N . LYS A 1 139 ? -2.331 9.991 -12.573 1.00 98.81 139 LYS A N 1
ATOM 1108 C CA . LYS A 1 139 ? -3.600 10.685 -12.870 1.00 98.81 139 LYS A CA 1
ATOM 1109 C C . LYS A 1 139 ? -4.727 9.694 -13.158 1.00 98.81 139 LYS A C 1
ATOM 1111 O O . LYS A 1 139 ? -5.811 9.772 -12.586 1.00 98.81 139 LYS A O 1
ATOM 1116 N N . SER A 1 140 ? -4.480 8.735 -14.048 1.00 98.44 140 SER A N 1
ATOM 1117 C CA . SER A 1 140 ? -5.518 7.800 -14.492 1.00 98.44 140 SER A CA 1
ATOM 1118 C C . SER A 1 140 ? -6.060 6.933 -13.355 1.00 98.44 140 SER A C 1
ATOM 1120 O O . SER A 1 140 ? -7.270 6.739 -13.277 1.00 98.44 140 SER A O 1
ATOM 1122 N N . ILE A 1 141 ? -5.208 6.471 -12.430 1.00 98.44 141 ILE A N 1
ATOM 1123 C CA . ILE A 1 141 ? -5.665 5.611 -11.338 1.00 98.44 141 ILE A CA 1
ATOM 1124 C C . ILE A 1 141 ? -6.598 6.360 -10.385 1.00 98.44 141 ILE A C 1
ATOM 1126 O O . ILE A 1 141 ? -7.579 5.774 -9.939 1.00 98.44 141 ILE A O 1
ATOM 1130 N N . ILE A 1 142 ? -6.371 7.654 -10.132 1.00 98.38 142 ILE A N 1
ATOM 1131 C CA . ILE A 1 142 ? -7.279 8.466 -9.308 1.00 98.38 142 ILE A CA 1
ATOM 1132 C C . ILE A 1 142 ? -8.640 8.621 -9.991 1.00 98.38 142 ILE A C 1
ATOM 1134 O O . ILE A 1 142 ? -9.666 8.408 -9.346 1.00 98.38 142 ILE A O 1
ATOM 1138 N N . ARG A 1 143 ? -8.667 8.916 -11.298 1.00 98.25 143 ARG A N 1
ATOM 1139 C CA . ARG A 1 143 ? -9.920 9.002 -12.072 1.00 98.25 143 ARG A CA 1
ATOM 1140 C C . ARG A 1 143 ? -10.706 7.701 -12.026 1.00 98.25 143 ARG A C 1
ATOM 1142 O O . ARG A 1 143 ? -11.886 7.723 -11.697 1.00 98.25 143 ARG A O 1
ATOM 1149 N N . ASN A 1 144 ? -10.038 6.581 -12.287 1.00 98.06 144 ASN A N 1
ATOM 1150 C CA . ASN A 1 144 ? -10.680 5.271 -12.326 1.00 98.06 144 ASN A CA 1
ATOM 1151 C C . ASN A 1 144 ? -11.195 4.863 -10.940 1.00 98.06 144 ASN A C 1
ATOM 1153 O O . ASN A 1 144 ? -12.301 4.346 -10.827 1.00 98.06 144 ASN A O 1
ATOM 1157 N N . CYS A 1 145 ? -10.432 5.137 -9.873 1.00 97.50 145 CYS A N 1
ATOM 1158 C CA . CYS A 1 145 ? -10.891 4.871 -8.509 1.00 97.50 145 CYS A CA 1
ATOM 1159 C C . CYS A 1 145 ? -12.155 5.674 -8.158 1.00 97.50 145 CYS A C 1
ATOM 1161 O O . CYS A 1 145 ? -13.041 5.145 -7.491 1.00 97.50 145 CYS A O 1
ATOM 1163 N N . LYS A 1 146 ? -12.251 6.928 -8.622 1.00 96.31 146 LYS A N 1
ATOM 1164 C CA . LYS A 1 146 ? -13.439 7.778 -8.440 1.00 96.31 146 LYS A CA 1
ATOM 1165 C C . LYS A 1 146 ? -14.624 7.310 -9.281 1.00 96.31 146 LYS A C 1
ATOM 1167 O O . LYS A 1 146 ? -15.740 7.275 -8.780 1.00 96.31 146 LYS A O 1
ATOM 1172 N N . GLU A 1 147 ? -14.390 6.941 -10.538 1.00 97.25 147 GLU A N 1
ATOM 1173 C CA . GLU A 1 147 ? -15.428 6.407 -11.430 1.00 97.25 147 GLU A CA 1
ATOM 1174 C C . GLU A 1 147 ? -16.039 5.115 -10.873 1.00 97.25 147 GLU A C 1
ATOM 1176 O O . GLU A 1 147 ? -17.252 4.922 -10.931 1.00 97.25 147 GLU A O 1
ATOM 1181 N N . ASP A 1 148 ? -15.209 4.270 -10.260 1.00 96.12 148 ASP A N 1
ATOM 1182 C CA . ASP A 1 148 ? -15.642 3.054 -9.580 1.00 96.12 148 ASP A CA 1
ATOM 1183 C C . ASP A 1 148 ? -16.164 3.302 -8.144 1.00 96.12 148 ASP A C 1
ATOM 1185 O O . ASP A 1 148 ? -16.502 2.331 -7.468 1.00 96.12 148 ASP A O 1
ATOM 1189 N N . ASP A 1 149 ? -16.263 4.544 -7.662 1.00 96.25 149 ASP A N 1
ATOM 1190 C CA . ASP A 1 149 ? -16.813 4.909 -6.341 1.00 96.25 149 ASP A CA 1
ATOM 1191 C C . ASP A 1 149 ? -16.105 4.215 -5.154 1.00 96.25 149 ASP A C 1
ATOM 1193 O O . ASP A 1 149 ? -16.724 3.683 -4.228 1.00 96.25 149 ASP A O 1
ATOM 1197 N N . TYR A 1 150 ? -14.770 4.141 -5.205 1.00 97.56 150 TYR A N 1
ATOM 1198 C CA . TYR A 1 150 ? -13.970 3.603 -4.103 1.00 97.56 150 TYR A CA 1
ATOM 1199 C C . TYR A 1 150 ? -13.828 4.607 -2.953 1.00 97.56 150 TYR A C 1
ATOM 1201 O O . TYR A 1 150 ? -13.440 5.755 -3.146 1.00 97.56 150 TYR A O 1
ATOM 1209 N N . THR A 1 151 ? -14.043 4.133 -1.724 1.00 98.19 151 THR A N 1
ATOM 1210 C CA . THR A 1 151 ? -13.749 4.874 -0.489 1.00 98.19 151 THR A CA 1
ATOM 1211 C C . THR A 1 151 ? -12.274 4.772 -0.098 1.00 98.19 151 THR A C 1
ATOM 1213 O O . THR A 1 151 ? -11.691 5.743 0.377 1.00 98.19 151 THR A O 1
ATOM 1216 N N . LEU A 1 152 ? -11.658 3.596 -0.275 1.00 98.25 152 LEU A N 1
ATOM 1217 C CA . LEU A 1 152 ? -10.244 3.367 0.034 1.00 98.25 152 LEU A CA 1
ATOM 1218 C C . LEU A 1 152 ? -9.579 2.507 -1.039 1.00 98.25 152 LEU A C 1
ATOM 1220 O O . LEU A 1 152 ? -9.986 1.375 -1.286 1.00 98.25 152 LEU A O 1
ATOM 1224 N N . CYS A 1 153 ? -8.474 3.001 -1.583 1.00 98.06 153 CYS A N 1
ATOM 1225 C CA . CYS A 1 153 ? -7.599 2.227 -2.451 1.00 98.06 153 CYS A CA 1
ATOM 1226 C C . CYS A 1 153 ? -6.205 2.140 -1.839 1.00 98.06 153 CYS A C 1
ATOM 1228 O O . CYS A 1 153 ? -5.620 3.153 -1.459 1.00 98.06 153 CYS A O 1
ATOM 1230 N N . ILE A 1 154 ? -5.667 0.925 -1.756 1.00 98.25 154 ILE A N 1
ATOM 1231 C CA . ILE A 1 154 ? -4.325 0.653 -1.239 1.00 98.25 154 ILE A CA 1
ATOM 1232 C C . ILE A 1 154 ? -3.444 0.207 -2.400 1.00 98.25 154 ILE A C 1
ATOM 1234 O O . ILE A 1 154 ? -3.849 -0.628 -3.205 1.00 98.25 154 ILE A O 1
ATOM 1238 N N . TYR A 1 155 ? -2.222 0.722 -2.467 1.00 98.50 155 TYR A N 1
ATOM 1239 C CA . TYR A 1 155 ? -1.207 0.242 -3.395 1.00 98.50 155 TYR A CA 1
ATOM 1240 C C . TYR A 1 155 ? 0.116 0.027 -2.662 1.00 98.50 155 TYR A C 1
ATOM 1242 O O . TYR A 1 155 ? 0.588 0.902 -1.939 1.00 98.50 155 TYR A O 1
ATOM 1250 N N . GLU A 1 156 ? 0.705 -1.152 -2.840 1.00 97.81 156 GLU A N 1
ATOM 1251 C CA . GLU A 1 156 ? 2.020 -1.508 -2.314 1.00 97.81 156 GLU A CA 1
ATOM 1252 C C . GLU A 1 156 ? 3.077 -1.400 -3.418 1.00 97.81 156 GLU A C 1
ATOM 1254 O O . GLU A 1 156 ? 3.001 -2.101 -4.428 1.00 97.81 156 GLU A O 1
ATOM 1259 N N . PHE A 1 157 ? 4.116 -0.598 -3.180 1.00 97.81 157 PHE A N 1
ATOM 1260 C CA . PHE A 1 157 ? 5.301 -0.520 -4.033 1.00 97.81 157 PHE A CA 1
ATOM 1261 C C . PHE A 1 157 ? 6.520 -1.106 -3.303 1.00 97.81 157 PHE A C 1
ATOM 1263 O O . PHE A 1 157 ? 7.295 -0.392 -2.673 1.00 97.81 157 PHE A O 1
ATOM 1270 N N . PHE A 1 158 ? 6.692 -2.430 -3.365 1.00 96.19 158 PHE A N 1
ATOM 1271 C CA . PHE A 1 158 ? 7.741 -3.144 -2.615 1.00 96.19 158 PHE A CA 1
ATOM 1272 C C . PHE A 1 158 ? 9.126 -3.135 -3.294 1.00 96.19 158 PHE A C 1
ATOM 1274 O O . PHE A 1 158 ? 10.079 -3.722 -2.777 1.00 96.19 158 PHE A O 1
ATOM 1281 N N . LEU A 1 159 ? 9.263 -2.541 -4.486 1.00 96.81 159 LEU A N 1
ATOM 1282 C CA . LEU A 1 159 ? 10.526 -2.573 -5.236 1.00 96.81 159 LEU A CA 1
ATOM 1283 C C . LEU A 1 159 ? 11.653 -1.826 -4.517 1.00 96.81 159 LEU A C 1
ATOM 1285 O O . LEU A 1 159 ? 12.801 -2.257 -4.604 1.00 96.81 159 LEU A O 1
ATOM 1289 N N . THR A 1 160 ? 11.331 -0.777 -3.758 1.00 96.38 160 THR A N 1
ATOM 1290 C CA . THR A 1 160 ? 12.298 -0.026 -2.941 1.00 96.38 160 THR A CA 1
ATOM 1291 C C . THR A 1 160 ? 13.027 -0.925 -1.943 1.00 96.38 160 THR A C 1
ATOM 1293 O O . THR A 1 160 ? 14.245 -0.840 -1.817 1.00 96.38 160 THR A O 1
ATOM 1296 N N . ASP A 1 161 ? 12.319 -1.855 -1.304 1.00 97.12 161 ASP A N 1
ATOM 1297 C CA . ASP A 1 161 ? 12.909 -2.823 -0.380 1.00 97.12 161 ASP A CA 1
ATOM 1298 C C . ASP A 1 161 ? 13.820 -3.836 -1.098 1.00 97.12 161 ASP A C 1
ATOM 1300 O O . ASP A 1 161 ? 14.975 -4.052 -0.720 1.00 97.12 161 ASP A O 1
ATOM 1304 N N . LYS A 1 162 ? 13.346 -4.400 -2.218 1.00 96.50 162 LYS A N 1
ATOM 1305 C CA . LYS A 1 162 ? 14.144 -5.334 -3.034 1.00 96.50 162 LYS A CA 1
ATOM 1306 C C . LYS A 1 162 ? 15.428 -4.703 -3.570 1.00 96.50 162 LYS A C 1
ATOM 1308 O O . LYS A 1 162 ? 16.439 -5.394 -3.696 1.00 96.50 162 LYS A O 1
ATOM 1313 N N . ILE A 1 163 ? 15.375 -3.427 -3.945 1.00 97.19 163 ILE A N 1
ATOM 1314 C CA . ILE A 1 163 ? 16.531 -2.658 -4.413 1.00 97.19 163 ILE A CA 1
ATOM 1315 C C . ILE A 1 163 ? 17.477 -2.370 -3.248 1.00 97.19 163 ILE A C 1
ATOM 1317 O O . ILE A 1 163 ? 18.686 -2.545 -3.403 1.00 97.19 163 ILE A O 1
ATOM 1321 N N . GLY A 1 164 ? 16.923 -2.012 -2.088 1.00 97.31 164 GLY A N 1
ATOM 1322 C CA . GLY A 1 164 ? 17.662 -1.784 -0.852 1.00 97.31 164 GLY A CA 1
ATOM 1323 C C . GLY A 1 164 ? 18.534 -2.973 -0.454 1.00 97.31 164 GLY A C 1
ATOM 1324 O O . GLY A 1 164 ? 19.751 -2.844 -0.347 1.00 97.31 164 GLY A O 1
ATOM 1325 N N . HIS A 1 165 ? 17.953 -4.176 -0.416 1.00 97.19 165 HIS A N 1
ATOM 1326 C CA . HIS A 1 165 ? 18.697 -5.421 -0.178 1.00 97.19 165 HIS A CA 1
ATOM 1327 C C . HIS A 1 165 ? 19.805 -5.707 -1.203 1.00 97.19 165 HIS A C 1
ATOM 1329 O O . HIS A 1 165 ? 20.759 -6.422 -0.907 1.00 97.19 165 HIS A O 1
ATOM 1335 N N . LYS A 1 166 ? 19.687 -5.181 -2.426 1.00 97.62 166 LYS A N 1
ATOM 1336 C CA . LYS A 1 166 ? 20.715 -5.313 -3.468 1.00 97.62 166 LYS A CA 1
ATOM 1337 C C . LYS A 1 166 ? 21.758 -4.195 -3.427 1.00 97.62 166 LYS A C 1
ATOM 1339 O O . LYS A 1 166 ? 22.692 -4.252 -4.222 1.00 97.62 166 LYS A O 1
ATOM 1344 N N . MET A 1 167 ? 21.592 -3.189 -2.561 1.00 97.50 167 MET A N 1
ATOM 1345 C CA . MET A 1 167 ? 22.452 -2.001 -2.470 1.00 97.50 167 MET A CA 1
ATOM 1346 C C . MET A 1 167 ? 22.668 -1.325 -3.838 1.00 97.50 167 MET A C 1
ATOM 1348 O O . MET A 1 167 ? 23.753 -0.836 -4.154 1.00 97.50 167 MET A O 1
ATOM 1352 N N . ASN A 1 168 ? 21.644 -1.353 -4.699 1.00 97.94 168 ASN A N 1
ATOM 1353 C CA . ASN A 1 168 ? 21.770 -0.918 -6.088 1.00 97.94 168 ASN A CA 1
ATOM 1354 C C . ASN A 1 168 ? 21.364 0.554 -6.239 1.00 97.94 168 ASN A C 1
ATOM 1356 O O . ASN A 1 168 ? 20.180 0.866 -6.354 1.00 97.94 168 ASN A O 1
ATOM 1360 N N . TRP A 1 169 ? 22.364 1.435 -6.272 1.00 97.25 169 TRP A N 1
ATOM 1361 C CA . TRP A 1 169 ? 22.192 2.885 -6.399 1.00 97.25 169 TRP A CA 1
ATOM 1362 C C . TRP A 1 169 ? 21.498 3.321 -7.692 1.00 97.25 169 TRP A C 1
ATOM 1364 O O . TRP A 1 169 ? 20.593 4.146 -7.639 1.00 97.25 169 TRP A O 1
ATOM 1374 N N . GLU A 1 170 ? 21.871 2.747 -8.836 1.00 97.75 170 GLU A N 1
ATOM 1375 C CA . GLU A 1 170 ? 21.285 3.107 -10.135 1.00 97.75 170 GLU A CA 1
ATOM 1376 C C . GLU A 1 170 ? 19.798 2.729 -10.193 1.00 97.75 170 GLU A C 1
ATOM 1378 O O . GLU A 1 170 ? 18.946 3.522 -10.594 1.00 97.75 170 GLU A O 1
ATOM 1383 N N . ALA A 1 171 ? 19.458 1.528 -9.713 1.00 97.19 171 ALA A N 1
ATOM 1384 C CA . ALA A 1 171 ? 18.065 1.112 -9.613 1.00 97.19 171 ALA A CA 1
ATOM 1385 C C . ALA A 1 171 ? 17.286 1.974 -8.608 1.00 97.19 171 ALA A C 1
ATOM 1387 O O . ALA A 1 171 ? 16.115 2.263 -8.853 1.00 97.19 171 ALA A O 1
ATOM 1388 N N . ALA A 1 172 ? 17.915 2.387 -7.504 1.00 97.62 172 ALA A N 1
ATOM 1389 C CA . ALA A 1 172 ? 17.288 3.252 -6.510 1.00 97.62 172 ALA A CA 1
ATOM 1390 C C . ALA A 1 172 ? 16.914 4.610 -7.106 1.00 97.62 172 ALA A C 1
ATOM 1392 O O . ALA A 1 172 ? 15.759 5.009 -6.992 1.00 97.62 172 ALA A O 1
ATOM 1393 N N . GLU A 1 173 ? 17.851 5.273 -7.788 1.00 97.81 173 GLU A N 1
ATOM 1394 C CA . GLU A 1 173 ? 17.611 6.554 -8.460 1.00 97.81 173 GLU A CA 1
ATOM 1395 C C . GLU A 1 173 ? 16.444 6.446 -9.447 1.00 97.81 173 GLU A C 1
ATOM 1397 O O . GLU A 1 173 ? 15.468 7.185 -9.330 1.00 97.81 173 GLU A O 1
ATOM 1402 N N . LYS A 1 174 ? 16.477 5.440 -10.330 1.00 97.19 174 LYS A N 1
ATOM 1403 C CA . LYS A 1 174 ? 15.406 5.192 -11.304 1.00 97.19 174 LYS A CA 1
ATOM 1404 C C . LYS A 1 174 ? 14.028 5.047 -10.648 1.00 97.19 174 LYS A C 1
ATOM 1406 O O . LYS A 1 174 ? 13.092 5.745 -11.029 1.00 97.19 174 LYS A O 1
ATOM 1411 N N . HIS A 1 175 ? 13.889 4.148 -9.671 1.00 97.00 175 HIS A N 1
ATOM 1412 C CA . HIS A 1 175 ? 12.573 3.840 -9.095 1.00 97.00 175 HIS A CA 1
ATOM 1413 C C . HIS A 1 175 ? 12.073 4.956 -8.169 1.00 97.00 175 HIS A C 1
ATOM 1415 O O . HIS A 1 175 ? 10.864 5.130 -8.030 1.00 97.00 175 HIS A O 1
ATOM 1421 N N . ILE A 1 176 ? 12.974 5.737 -7.559 1.00 97.12 176 ILE A N 1
ATOM 1422 C CA . ILE A 1 176 ? 12.597 6.958 -6.837 1.00 97.12 176 ILE A CA 1
ATOM 1423 C C . ILE A 1 176 ? 12.028 7.985 -7.819 1.00 97.12 176 ILE A C 1
ATOM 1425 O O . ILE A 1 176 ? 10.951 8.515 -7.557 1.00 97.12 176 ILE A O 1
ATOM 1429 N N . SER A 1 177 ? 12.683 8.225 -8.961 1.00 98.00 177 SER A N 1
ATOM 1430 C CA . SER A 1 177 ? 12.172 9.153 -9.979 1.00 98.00 177 SER A CA 1
ATOM 1431 C C . SER A 1 177 ? 10.822 8.714 -10.557 1.00 98.00 177 SER A C 1
ATOM 1433 O O . SER A 1 177 ? 9.937 9.544 -10.762 1.00 98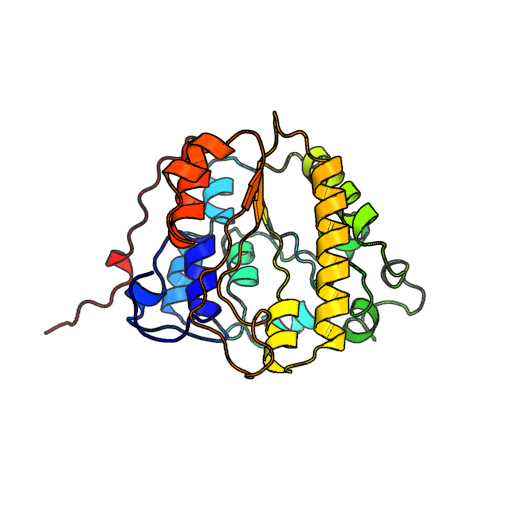.00 177 SER A O 1
ATOM 1435 N N . GLU A 1 178 ? 10.620 7.413 -10.780 1.00 98.06 178 GLU A N 1
ATOM 1436 C CA . GLU A 1 178 ? 9.325 6.867 -11.213 1.00 98.06 178 GLU A CA 1
ATOM 1437 C C . GLU A 1 178 ? 8.235 7.070 -10.156 1.00 98.06 178 GLU A C 1
ATOM 1439 O O . GLU A 1 178 ? 7.125 7.494 -10.488 1.00 98.06 178 GLU A O 1
ATOM 1444 N N . LEU A 1 179 ? 8.550 6.818 -8.881 1.00 97.75 179 LEU A N 1
ATOM 1445 C CA . LEU A 1 179 ? 7.616 7.022 -7.777 1.00 97.75 179 LEU A CA 1
ATOM 1446 C C . LEU A 1 179 ? 7.276 8.508 -7.591 1.00 97.75 179 LEU A C 1
ATOM 1448 O O . LEU A 1 179 ? 6.113 8.840 -7.375 1.00 97.75 179 LEU A O 1
ATOM 1452 N N . GLU A 1 180 ? 8.254 9.406 -7.717 1.00 98.19 180 GLU A N 1
ATOM 1453 C CA . GLU A 1 180 ? 8.049 10.858 -7.670 1.00 98.19 180 GLU A CA 1
ATOM 1454 C C . GLU A 1 180 ? 7.137 11.335 -8.808 1.00 98.19 180 GLU A C 1
ATOM 1456 O O . GLU A 1 180 ? 6.169 12.065 -8.576 1.00 98.19 180 GLU A O 1
ATOM 1461 N N . SER A 1 181 ? 7.394 10.870 -10.032 1.00 98.75 181 SER A N 1
ATOM 1462 C CA . SER A 1 181 ? 6.566 11.160 -11.205 1.00 98.75 181 SER A CA 1
ATOM 1463 C C . SER A 1 181 ? 5.122 10.668 -11.010 1.00 98.75 181 SER A C 1
ATOM 1465 O O . SER A 1 181 ? 4.169 11.424 -11.218 1.00 98.75 181 SER A O 1
ATOM 1467 N N . PHE A 1 182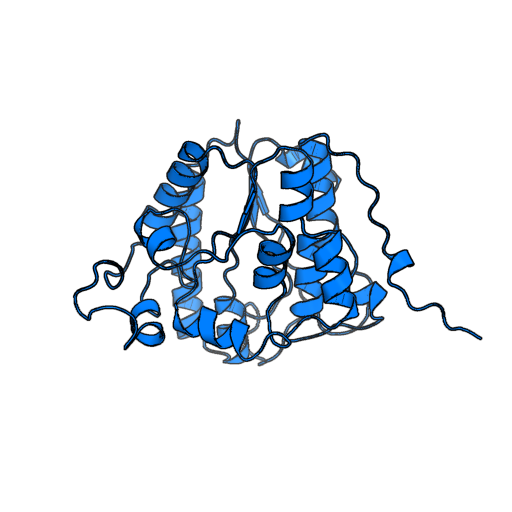 ? 4.946 9.441 -10.510 1.00 98.81 182 PHE A N 1
ATOM 1468 C CA . PHE A 1 182 ? 3.638 8.864 -10.188 1.00 98.81 182 PHE A CA 1
ATOM 1469 C C . PHE A 1 182 ? 2.884 9.650 -9.105 1.00 98.81 182 PHE A C 1
ATOM 1471 O O . PHE A 1 182 ? 1.710 9.983 -9.286 1.00 98.81 182 PHE A O 1
ATOM 1478 N N . LEU A 1 183 ? 3.556 9.995 -8.002 1.00 98.62 183 LEU A N 1
ATOM 1479 C CA . LEU A 1 183 ? 2.974 10.791 -6.918 1.00 98.62 183 LEU A CA 1
ATOM 1480 C C . LEU A 1 183 ? 2.605 12.204 -7.383 1.00 98.62 183 LEU A C 1
ATOM 1482 O O . LEU A 1 183 ? 1.563 12.715 -6.982 1.00 98.62 183 LEU A O 1
ATOM 1486 N N . THR A 1 184 ? 3.399 12.811 -8.267 1.00 98.75 184 THR A N 1
ATOM 1487 C CA . THR A 1 184 ? 3.071 14.106 -8.884 1.00 98.75 184 THR A CA 1
ATOM 1488 C C . THR A 1 184 ? 1.765 14.017 -9.674 1.00 98.75 184 THR A C 1
ATOM 1490 O O . THR A 1 184 ? 0.885 14.859 -9.510 1.00 98.75 184 THR A O 1
ATOM 1493 N N . GLY A 1 185 ? 1.589 12.956 -10.470 1.00 98.81 185 GLY A N 1
ATOM 1494 C CA . GLY A 1 185 ? 0.338 12.703 -11.188 1.00 98.81 185 GLY A CA 1
ATOM 1495 C C . GLY A 1 185 ? -0.859 12.539 -10.249 1.00 98.81 185 GLY A C 1
ATOM 1496 O O . GLY A 1 185 ? -1.913 13.126 -10.483 1.00 98.81 185 GLY A O 1
ATOM 1497 N N . ILE A 1 186 ? -0.689 11.798 -9.150 1.00 98.75 186 ILE A N 1
ATOM 1498 C CA . ILE A 1 186 ? -1.720 11.664 -8.112 1.00 98.75 186 ILE A CA 1
ATOM 1499 C C . ILE A 1 186 ? -2.095 13.032 -7.528 1.00 98.75 186 ILE A C 1
ATOM 1501 O O . ILE A 1 186 ? -3.275 13.368 -7.472 1.00 98.75 186 ILE A O 1
ATOM 1505 N N . LEU A 1 187 ? -1.106 13.823 -7.104 1.00 98.50 187 LEU A N 1
ATOM 1506 C CA . LEU A 1 187 ? -1.330 15.111 -6.440 1.00 98.50 187 LEU A CA 1
ATOM 1507 C C . LEU A 1 187 ? -2.088 16.108 -7.319 1.00 98.50 187 LEU A C 1
ATOM 1509 O O . LEU A 1 187 ? -2.892 16.876 -6.803 1.00 98.50 187 LEU A O 1
ATOM 1513 N N . GLU A 1 188 ? -1.857 16.092 -8.631 1.00 98.44 188 GLU A N 1
ATOM 1514 C CA . GLU A 1 188 ? -2.575 16.967 -9.560 1.00 98.44 188 GLU A CA 1
ATOM 1515 C C . GLU A 1 188 ? -4.016 16.535 -9.854 1.00 98.44 188 GLU A C 1
ATOM 1517 O O . GLU A 1 188 ? -4.819 17.359 -10.289 1.00 98.44 188 GLU A O 1
ATOM 1522 N N . GLU A 1 189 ? -4.337 15.250 -9.699 1.00 98.50 189 GLU A N 1
ATOM 1523 C CA . GLU A 1 189 ? -5.671 14.717 -9.997 1.00 98.50 189 GLU A CA 1
ATOM 1524 C C . GLU A 1 189 ? -6.577 14.639 -8.756 1.00 98.50 189 GLU A C 1
ATOM 1526 O O . GLU A 1 189 ? -7.810 14.646 -8.858 1.00 98.50 189 GLU A O 1
ATOM 1531 N N . LEU A 1 190 ? -5.982 14.552 -7.567 1.00 97.38 190 LEU A N 1
ATOM 1532 C CA . LEU A 1 190 ? -6.719 14.591 -6.310 1.00 97.38 190 LEU A CA 1
ATOM 1533 C C . LEU A 1 190 ? -7.356 15.967 -6.087 1.00 97.38 190 LEU A C 1
ATOM 1535 O O . LEU A 1 190 ? -6.770 17.012 -6.355 1.00 97.38 190 LEU A O 1
ATOM 1539 N N . ASN A 1 191 ? -8.558 15.957 -5.520 1.00 97.81 191 ASN A N 1
ATOM 1540 C CA . ASN A 1 191 ? -9.198 17.133 -4.959 1.00 97.81 191 ASN A CA 1
ATOM 1541 C C . ASN A 1 191 ? -8.981 17.107 -3.437 1.00 97.81 191 ASN A C 1
ATOM 1543 O O . ASN A 1 191 ? -9.636 16.313 -2.766 1.00 97.81 191 ASN A O 1
ATOM 1547 N N . PRO A 1 192 ? -8.112 17.953 -2.860 1.00 97.75 192 PRO A N 1
ATOM 1548 C CA . PRO A 1 192 ? -7.787 17.899 -1.434 1.00 97.75 192 PRO A CA 1
ATOM 1549 C C . PRO A 1 192 ? -8.958 18.256 -0.506 1.00 97.75 192 PRO A C 1
ATOM 1551 O O . PRO A 1 192 ? -8.873 17.980 0.686 1.00 97.75 192 PRO A O 1
ATOM 1554 N N . GLU A 1 193 ? -10.046 18.835 -1.018 1.00 98.12 193 GLU A N 1
ATOM 1555 C CA . GLU A 1 193 ? -11.258 19.088 -0.227 1.00 98.12 193 GLU A CA 1
ATOM 1556 C C . GLU A 1 193 ? -12.134 17.832 -0.078 1.00 98.12 193 GLU A C 1
ATOM 1558 O O . GLU A 1 193 ? -12.921 17.725 0.863 1.00 98.12 193 GLU A O 1
ATOM 1563 N N . GLU A 1 194 ? -11.986 16.859 -0.982 1.00 97.56 194 GLU A N 1
ATOM 1564 C CA . GLU A 1 194 ? -12.804 15.640 -1.014 1.00 97.56 194 GLU A CA 1
ATOM 1565 C C . GLU A 1 194 ? -12.009 14.364 -0.736 1.00 97.56 194 GLU A C 1
ATOM 1567 O O . GLU A 1 194 ? -12.506 13.458 -0.066 1.00 97.56 194 GLU A O 1
ATOM 1572 N N . ASP A 1 195 ? -10.762 14.321 -1.189 1.00 98.12 195 ASP A N 1
ATOM 1573 C CA . ASP A 1 195 ? -9.903 13.151 -1.147 1.00 98.12 195 ASP A CA 1
ATOM 1574 C C . ASP A 1 195 ? -8.849 13.261 -0.036 1.00 98.12 195 ASP A C 1
ATOM 1576 O O . ASP A 1 195 ? -8.505 14.347 0.436 1.00 98.12 195 ASP A O 1
ATOM 1580 N N . GLN A 1 196 ? -8.283 12.117 0.353 1.00 98.56 196 GLN A N 1
ATOM 1581 C CA . GLN A 1 196 ? -7.158 12.029 1.280 1.00 98.56 196 GLN A CA 1
ATOM 1582 C C . GLN A 1 196 ? -6.081 11.102 0.716 1.00 98.56 196 GLN A C 1
ATOM 1584 O O . GLN A 1 196 ? -6.333 9.930 0.448 1.00 98.56 196 GLN A O 1
ATOM 1589 N N . LEU A 1 197 ? -4.856 11.611 0.618 1.00 98.69 197 LEU A N 1
ATOM 1590 C CA . LEU A 1 197 ? -3.656 10.838 0.331 1.00 98.69 197 LEU A CA 1
ATOM 1591 C C . LEU A 1 197 ? -2.913 10.515 1.632 1.00 98.69 197 LEU A C 1
ATOM 1593 O O . LEU A 1 197 ? -2.710 11.391 2.479 1.00 98.69 197 LEU A O 1
ATOM 1597 N N . ILE A 1 198 ? -2.486 9.259 1.764 1.00 98.69 198 ILE A N 1
ATOM 1598 C CA . ILE A 1 198 ? -1.592 8.779 2.820 1.00 98.69 198 ILE A CA 1
ATOM 1599 C C . ILE A 1 198 ? -0.421 8.074 2.136 1.00 98.69 198 ILE A C 1
ATOM 1601 O O . ILE A 1 198 ? -0.625 7.077 1.446 1.00 98.69 198 ILE A O 1
ATOM 1605 N N . VAL A 1 199 ? 0.801 8.569 2.336 1.00 98.56 199 VAL A N 1
ATOM 1606 C CA . VAL A 1 199 ? 2.029 7.907 1.863 1.00 98.56 199 VAL A CA 1
ATOM 1607 C C . VAL A 1 199 ? 2.863 7.513 3.069 1.00 98.56 199 VAL A C 1
ATOM 1609 O O . VAL A 1 199 ? 3.239 8.360 3.880 1.00 98.56 199 VAL A O 1
ATOM 1612 N N . THR A 1 200 ? 3.151 6.222 3.205 1.00 98.31 200 THR A N 1
ATOM 1613 C CA . THR A 1 200 ? 3.968 5.696 4.299 1.00 98.31 200 THR A CA 1
ATOM 1614 C C . THR A 1 200 ? 4.736 4.448 3.871 1.00 98.31 200 THR A C 1
ATOM 1616 O O . THR A 1 200 ? 4.599 3.988 2.740 1.00 98.31 200 THR A O 1
ATOM 1619 N N . SER A 1 201 ? 5.542 3.909 4.780 1.00 97.69 201 SER A N 1
ATOM 1620 C CA . SER A 1 201 ? 6.260 2.649 4.617 1.00 97.69 201 SER A CA 1
ATOM 1621 C C . SER A 1 201 ? 6.081 1.793 5.867 1.00 97.69 201 SER A C 1
ATOM 1623 O O . SER A 1 201 ? 5.897 2.312 6.965 1.00 97.69 201 SER A O 1
ATOM 1625 N N . ASP A 1 202 ? 6.151 0.477 5.730 1.00 97.12 202 ASP A N 1
ATOM 1626 C CA . ASP A 1 202 ? 6.128 -0.459 6.851 1.00 97.12 202 ASP A CA 1
ATOM 1627 C C . ASP A 1 202 ? 7.486 -0.558 7.573 1.00 97.12 202 ASP A C 1
ATOM 1629 O O . ASP A 1 202 ? 7.529 -0.909 8.759 1.00 97.12 202 ASP A O 1
ATOM 1633 N N . HIS A 1 203 ? 8.585 -0.211 6.891 1.00 97.19 203 HIS A N 1
ATOM 1634 C CA . HIS A 1 203 ? 9.931 -0.056 7.458 1.00 97.19 203 HIS A CA 1
ATOM 1635 C C . HIS A 1 203 ? 10.875 0.779 6.563 1.00 97.19 203 HIS A C 1
ATOM 1637 O O . HIS A 1 203 ? 10.506 1.200 5.468 1.00 97.19 203 HIS A O 1
ATOM 1643 N N . GLY A 1 204 ? 12.096 1.041 7.049 1.00 97.19 204 GLY A N 1
ATOM 1644 C CA . GLY A 1 204 ? 13.201 1.606 6.262 1.00 97.19 204 GLY A CA 1
ATOM 1645 C C . GLY A 1 204 ? 14.066 0.522 5.605 1.00 97.19 204 GLY A C 1
ATOM 1646 O O . GLY A 1 204 ? 14.109 -0.616 6.084 1.00 97.19 204 GLY A O 1
ATOM 1647 N N . ASN A 1 205 ? 14.740 0.879 4.512 1.00 97.44 205 ASN A N 1
ATOM 1648 C CA . ASN A 1 205 ? 15.765 0.092 3.817 1.00 97.44 205 ASN A CA 1
ATOM 1649 C C . ASN A 1 205 ? 16.522 1.007 2.830 1.00 97.44 205 ASN A C 1
ATOM 1651 O O . ASN A 1 205 ? 17.681 1.359 3.052 1.00 97.44 205 ASN A O 1
ATOM 1655 N N . LEU A 1 206 ? 15.826 1.449 1.774 1.00 97.06 206 LEU A N 1
ATOM 1656 C CA . LEU A 1 206 ? 16.402 2.136 0.611 1.00 97.06 206 LEU A CA 1
ATOM 1657 C C . LEU A 1 206 ? 17.169 3.425 0.955 1.00 97.06 206 LEU A C 1
ATOM 1659 O O . LEU A 1 206 ? 18.072 3.815 0.223 1.00 97.06 206 LEU A O 1
ATOM 1663 N N . GLU A 1 207 ? 16.850 4.088 2.065 1.00 96.56 207 GLU A N 1
ATOM 1664 C CA . GLU A 1 207 ? 17.535 5.309 2.490 1.00 96.56 207 GLU A CA 1
ATOM 1665 C C . GLU A 1 207 ? 18.991 5.081 2.933 1.00 96.56 207 GLU A C 1
ATOM 1667 O O . GLU A 1 207 ? 19.736 6.047 3.098 1.00 96.56 207 GLU A O 1
ATOM 1672 N N . ASN A 1 208 ? 19.412 3.825 3.131 1.00 97.19 208 ASN A N 1
ATOM 1673 C CA . ASN A 1 208 ? 20.792 3.477 3.449 1.00 97.19 208 ASN A CA 1
ATOM 1674 C C . ASN A 1 208 ? 21.300 2.269 2.643 1.00 97.19 208 ASN A C 1
ATOM 1676 O O . ASN A 1 208 ? 21.391 1.156 3.151 1.00 97.19 208 ASN A O 1
ATOM 1680 N N . LEU A 1 209 ? 21.760 2.522 1.418 1.00 97.25 209 LEU A N 1
ATOM 1681 C CA . LEU A 1 209 ? 22.342 1.502 0.532 1.00 97.25 209 LEU A CA 1
ATOM 1682 C C . LEU A 1 209 ? 23.801 1.132 0.859 1.00 97.25 209 LEU A C 1
ATOM 1684 O O . LEU A 1 209 ? 24.481 0.530 0.031 1.00 97.25 209 LEU A O 1
ATOM 1688 N N . SER A 1 210 ? 24.319 1.504 2.036 1.00 96.94 210 SER A N 1
ATOM 1689 C CA . SER A 1 210 ? 25.629 1.021 2.509 1.00 96.94 210 SER A CA 1
ATOM 1690 C C . SER A 1 210 ? 25.555 -0.344 3.206 1.00 96.94 210 SER A C 1
ATOM 1692 O O . SER A 1 210 ? 26.592 -0.938 3.502 1.00 96.94 210 SER A O 1
ATOM 1694 N N . VAL A 1 211 ? 24.340 -0.831 3.475 1.00 95.31 211 VAL A N 1
ATOM 1695 C CA . VAL A 1 211 ? 24.052 -2.130 4.090 1.00 95.31 211 VAL A CA 1
ATOM 1696 C C . VAL A 1 211 ? 22.926 -2.827 3.325 1.00 95.31 211 VAL A C 1
ATOM 1698 O O . VAL A 1 211 ? 22.099 -2.171 2.703 1.00 95.31 211 VAL A O 1
ATOM 1701 N N . ASP A 1 212 ? 22.877 -4.156 3.388 1.00 95.50 212 ASP A N 1
ATOM 1702 C CA . ASP A 1 212 ? 21.890 -5.002 2.699 1.00 95.50 212 ASP A CA 1
ATOM 1703 C C . ASP A 1 212 ? 20.711 -5.411 3.600 1.00 95.50 212 ASP A C 1
ATOM 1705 O O . ASP A 1 212 ? 19.973 -6.349 3.295 1.00 95.50 212 ASP A O 1
ATOM 1709 N N . VAL A 1 213 ? 20.527 -4.723 4.727 1.00 96.50 213 VAL A N 1
ATOM 1710 C CA . VAL A 1 213 ? 19.491 -4.998 5.729 1.00 96.50 213 VAL A CA 1
ATOM 1711 C C . VAL A 1 213 ? 18.629 -3.765 5.977 1.00 96.50 213 VAL A C 1
ATOM 1713 O O . VAL A 1 213 ? 19.043 -2.637 5.728 1.00 96.50 213 VAL A O 1
ATOM 1716 N N . HIS A 1 214 ? 17.440 -3.980 6.542 1.00 97.31 214 HIS A N 1
ATOM 1717 C CA . HIS A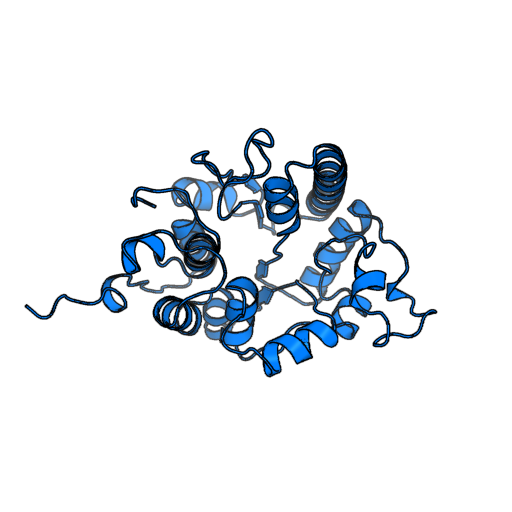 1 214 ? 16.572 -2.891 6.989 1.00 97.31 214 HIS A CA 1
ATOM 1718 C C . HIS A 1 214 ? 17.257 -2.000 8.031 1.00 97.31 214 HIS A C 1
ATOM 1720 O O . HIS A 1 214 ? 18.200 -2.406 8.718 1.00 97.31 214 HIS A O 1
ATOM 1726 N N . THR A 1 215 ? 16.710 -0.805 8.222 1.00 97.06 215 THR A N 1
ATOM 1727 C CA . THR A 1 215 ? 17.250 0.185 9.157 1.00 97.06 215 THR A CA 1
ATOM 1728 C C . THR A 1 215 ? 16.353 0.374 10.382 1.00 97.06 215 THR A C 1
ATOM 1730 O O . THR A 1 215 ? 15.234 -0.130 10.465 1.00 97.06 215 THR A O 1
ATOM 1733 N N . LEU A 1 216 ? 16.857 1.133 11.358 1.00 96.31 216 LEU A N 1
ATOM 1734 C CA . LEU A 1 216 ? 16.075 1.629 12.496 1.00 96.31 216 LEU A CA 1
ATOM 1735 C C . LEU A 1 216 ? 15.486 3.027 12.244 1.00 96.31 216 LEU A C 1
ATOM 1737 O O . LEU A 1 216 ? 14.959 3.633 13.179 1.00 96.31 216 LEU A O 1
ATOM 1741 N N . ASN A 1 217 ? 15.607 3.556 11.022 1.00 96.19 217 ASN A N 1
ATOM 1742 C CA . ASN A 1 217 ? 15.086 4.877 10.702 1.00 96.19 217 ASN A CA 1
ATOM 1743 C C . ASN A 1 217 ? 13.561 4.892 10.824 1.00 96.19 217 ASN A C 1
ATOM 1745 O O . ASN A 1 217 ? 12.875 3.893 10.593 1.00 96.19 217 ASN A O 1
ATOM 1749 N N . GLN A 1 218 ? 13.028 6.047 11.211 1.00 95.06 218 GLN A N 1
ATOM 1750 C CA . GLN A 1 218 ? 11.588 6.251 11.207 1.00 95.06 218 GLN A CA 1
ATOM 1751 C C . GLN A 1 218 ? 11.083 6.303 9.767 1.00 95.06 218 GLN A C 1
ATOM 1753 O O . GLN A 1 218 ? 11.725 6.878 8.891 1.00 95.06 218 GLN A O 1
ATOM 1758 N N . VAL A 1 219 ? 9.912 5.717 9.542 1.00 96.31 219 VAL A N 1
ATOM 1759 C CA . VAL A 1 219 ? 9.218 5.793 8.258 1.00 96.31 219 VAL A CA 1
ATOM 1760 C C . VAL A 1 219 ? 8.420 7.094 8.178 1.00 96.31 219 VAL A C 1
ATOM 1762 O O . VAL A 1 219 ? 7.796 7.483 9.172 1.00 96.31 219 VAL A O 1
ATOM 1765 N N . PRO A 1 220 ? 8.404 7.778 7.024 1.00 94.56 220 PRO A N 1
ATOM 1766 C CA . PRO A 1 220 ? 7.548 8.939 6.848 1.00 94.56 220 PRO A CA 1
ATOM 1767 C C . PRO A 1 220 ? 6.070 8.520 6.870 1.00 94.56 220 PRO A C 1
ATOM 1769 O O . PRO A 1 220 ? 5.709 7.421 6.452 1.00 94.56 220 PRO A O 1
ATOM 1772 N N . THR A 1 221 ? 5.201 9.405 7.352 1.00 97.56 221 THR A N 1
ATOM 1773 C CA . THR A 1 221 ? 3.755 9.342 7.095 1.00 97.56 221 THR A CA 1
ATOM 1774 C C . THR A 1 221 ? 3.331 10.709 6.588 1.00 97.56 221 THR A C 1
ATOM 1776 O O . THR A 1 221 ? 3.215 11.654 7.363 1.00 97.56 221 THR A O 1
ATOM 1779 N N . VAL A 1 222 ? 3.173 10.825 5.274 1.00 98.00 222 VAL A N 1
ATOM 1780 C CA . VAL A 1 222 ? 2.745 12.055 4.610 1.00 98.00 222 VAL A CA 1
ATOM 1781 C C . VAL A 1 222 ? 1.234 12.009 4.449 1.00 98.00 222 VAL A C 1
ATOM 1783 O O . VAL A 1 222 ? 0.693 11.030 3.936 1.00 98.00 222 VAL A O 1
ATOM 1786 N N . LEU A 1 223 ? 0.569 13.072 4.893 1.00 98.56 223 LEU A N 1
ATOM 1787 C CA . LEU A 1 223 ? -0.876 13.249 4.819 1.00 98.56 223 LEU A CA 1
ATOM 1788 C C . LEU A 1 223 ? -1.177 14.482 3.967 1.00 98.56 223 LEU A C 1
ATOM 1790 O O . LEU A 1 223 ? -0.594 15.542 4.194 1.00 98.56 223 LEU A O 1
ATOM 1794 N N . TYR A 1 224 ? -2.083 14.349 3.002 1.00 98.50 224 TYR A N 1
ATOM 1795 C CA . TYR A 1 224 ? -2.525 15.460 2.162 1.00 98.50 224 TYR A CA 1
ATOM 1796 C C . TYR A 1 224 ? -4.002 15.310 1.788 1.00 98.50 224 TYR A C 1
ATOM 1798 O O . TYR A 1 224 ? -4.384 14.291 1.218 1.00 98.50 224 TYR A O 1
ATOM 1806 N N . GLY A 1 225 ? -4.827 16.310 2.109 1.00 98.44 225 GLY A N 1
ATOM 1807 C CA . GLY A 1 225 ? -6.254 16.337 1.774 1.00 98.44 225 GLY A CA 1
ATOM 1808 C C . GLY A 1 225 ? -7.205 16.469 2.970 1.00 98.44 225 GLY A C 1
ATOM 1809 O O . GLY A 1 225 ? -6.805 16.908 4.056 1.00 98.44 225 GLY A O 1
ATOM 1810 N N . LYS A 1 226 ? -8.463 16.072 2.754 1.00 98.50 226 LYS A N 1
ATOM 1811 C CA . LYS A 1 226 ? -9.666 16.422 3.533 1.00 98.50 226 LYS A CA 1
ATOM 1812 C C . LYS A 1 226 ? -9.573 16.157 5.031 1.00 98.50 226 LYS A C 1
ATOM 1814 O O . LYS A 1 226 ? -10.136 16.888 5.846 1.00 98.50 226 LYS A O 1
ATOM 1819 N N . TYR A 1 227 ? -8.883 15.089 5.413 1.00 98.50 227 TYR A N 1
ATOM 1820 C CA . TYR A 1 227 ? -8.838 14.585 6.783 1.00 98.50 227 TYR A CA 1
ATOM 1821 C C . TYR A 1 227 ? -7.495 14.817 7.480 1.00 98.50 227 TYR A C 1
ATOM 1823 O O . TYR A 1 227 ? -7.322 14.385 8.623 1.00 98.50 227 TYR A O 1
ATOM 1831 N N . THR A 1 228 ? -6.569 15.535 6.838 1.00 98.44 228 THR A N 1
ATOM 1832 C CA . THR A 1 228 ? -5.180 15.705 7.290 1.00 98.44 228 THR A CA 1
ATOM 1833 C C . THR A 1 228 ? -5.091 16.146 8.750 1.00 98.44 228 THR A C 1
ATOM 1835 O O . THR A 1 228 ? -4.463 15.459 9.552 1.00 98.44 228 THR A O 1
ATOM 1838 N N . SER A 1 229 ? -5.795 17.214 9.145 1.00 97.44 229 SER A N 1
ATOM 1839 C CA . SER A 1 229 ? -5.730 17.732 10.521 1.00 97.44 229 SER A CA 1
ATOM 1840 C C . SER A 1 229 ? -6.256 16.755 11.579 1.00 97.44 229 SER A C 1
ATOM 1842 O O . SER A 1 229 ? -5.777 16.768 12.710 1.00 97.44 229 SER A O 1
ATOM 1844 N N . LYS A 1 230 ? -7.237 15.904 11.240 1.00 97.19 230 LYS A N 1
ATOM 1845 C CA . LYS A 1 230 ? -7.745 14.870 12.159 1.00 97.19 230 LYS A CA 1
ATOM 1846 C C . LYS A 1 230 ? -6.761 13.706 12.266 1.00 97.19 230 LYS A C 1
ATOM 1848 O O . LYS A 1 230 ? -6.456 13.255 13.367 1.00 97.19 230 LYS A O 1
ATOM 1853 N N . MET A 1 231 ? -6.249 13.238 11.129 1.00 98.31 231 MET A N 1
ATOM 1854 C CA . MET A 1 231 ? -5.333 12.099 11.068 1.00 98.31 231 MET A CA 1
ATOM 1855 C C . MET A 1 231 ? -3.978 12.407 11.720 1.00 98.31 231 MET A C 1
ATOM 1857 O O . MET A 1 231 ? -3.461 11.568 12.453 1.00 98.31 231 MET A O 1
ATOM 1861 N N . GLU A 1 232 ? -3.438 13.617 11.543 1.00 97.12 232 GLU A N 1
ATOM 1862 C CA . GLU A 1 232 ? -2.167 14.051 12.147 1.00 97.12 232 GLU A CA 1
ATOM 1863 C C . GLU A 1 232 ? -2.186 13.977 13.684 1.00 97.12 232 GLU A C 1
ATOM 1865 O O . GLU A 1 232 ? -1.200 13.612 14.325 1.00 97.12 232 GLU A O 1
ATOM 1870 N N . GLN A 1 233 ? -3.325 14.294 14.304 1.00 95.81 233 GLN A N 1
ATOM 1871 C CA . GLN A 1 233 ? -3.454 14.258 15.762 1.00 95.81 233 GLN A CA 1
ATOM 1872 C C . GLN A 1 233 ? -3.409 12.829 16.313 1.00 95.81 233 GLN A C 1
ATOM 1874 O O . GLN A 1 233 ? -2.924 12.622 17.434 1.00 95.81 233 GLN A O 1
ATOM 1879 N N . LYS A 1 234 ? -3.892 11.863 15.522 1.00 95.44 234 LYS A N 1
ATOM 1880 C CA . LYS A 1 234 ? -4.073 10.464 15.915 1.00 95.44 234 LYS A CA 1
ATOM 1881 C C . LYS A 1 234 ? -2.887 9.575 15.543 1.00 95.44 234 LYS A C 1
ATOM 1883 O O . LYS A 1 234 ? -2.511 8.717 16.337 1.00 95.44 234 LYS A O 1
ATOM 1888 N N . ILE A 1 235 ? -2.276 9.778 14.378 1.00 97.94 235 ILE A N 1
ATOM 1889 C CA . ILE A 1 235 ? -1.213 8.898 13.887 1.00 97.94 235 ILE A CA 1
ATOM 1890 C C . ILE A 1 235 ? 0.114 9.233 14.574 1.00 97.94 235 ILE A C 1
ATOM 1892 O O . ILE A 1 235 ? 0.692 10.300 14.375 1.00 97.94 235 ILE A O 1
ATOM 1896 N N . ARG A 1 236 ? 0.628 8.295 15.376 1.00 96.06 236 ARG A N 1
ATOM 1897 C CA . ARG A 1 236 ? 1.965 8.369 15.996 1.00 96.06 236 ARG A CA 1
ATOM 1898 C C . ARG A 1 236 ? 2.894 7.273 15.490 1.00 96.06 236 ARG A C 1
ATOM 1900 O O . ARG A 1 236 ? 4.110 7.358 15.650 1.00 96.06 236 ARG A O 1
ATOM 1907 N N . SER A 1 237 ? 2.327 6.236 14.890 1.00 96.44 237 SER A N 1
ATOM 1908 C CA . SER A 1 237 ? 3.016 5.102 14.301 1.00 96.44 237 SER A CA 1
ATOM 1909 C C . SER A 1 237 ? 2.124 4.407 13.271 1.00 96.44 237 SER A C 1
ATOM 1911 O O . SER A 1 237 ? 0.917 4.625 13.233 1.00 96.44 237 SER A O 1
ATOM 1913 N N . ILE A 1 238 ? 2.705 3.524 12.456 1.00 97.06 238 ILE A N 1
ATOM 1914 C CA . ILE A 1 238 ? 1.978 2.845 11.369 1.00 97.06 238 ILE A CA 1
ATOM 1915 C C . ILE A 1 238 ? 0.759 2.033 11.833 1.00 97.06 238 ILE A C 1
ATOM 1917 O O . ILE A 1 238 ? -0.174 1.847 11.062 1.00 97.06 238 ILE A O 1
ATOM 1921 N N . VAL A 1 239 ? 0.742 1.572 13.090 1.00 97.19 239 VAL A N 1
ATOM 1922 C CA . VAL A 1 239 ? -0.391 0.819 13.652 1.00 97.19 239 VAL A CA 1
ATOM 1923 C C . VAL A 1 239 ? -1.623 1.707 13.876 1.00 97.19 239 VAL A C 1
ATOM 1925 O O . VAL A 1 239 ? -2.743 1.214 13.914 1.00 97.19 239 VAL A O 1
ATOM 1928 N N . ASP A 1 240 ? -1.448 3.026 13.953 1.00 97.94 240 ASP A N 1
ATOM 1929 C CA . ASP A 1 240 ? -2.553 3.955 14.191 1.00 97.94 240 ASP A CA 1
ATOM 1930 C C . ASP A 1 240 ? -3.340 4.257 12.902 1.00 97.94 240 ASP A C 1
ATOM 1932 O O . ASP A 1 240 ? -4.483 4.711 12.974 1.00 97.94 240 ASP A O 1
ATOM 1936 N N . ILE A 1 241 ? -2.762 3.983 11.722 1.00 98.44 241 ILE A N 1
ATOM 1937 C CA . ILE A 1 241 ? -3.317 4.368 10.414 1.00 98.44 241 ILE A CA 1
ATOM 1938 C C . ILE A 1 241 ? -4.716 3.780 10.172 1.00 98.44 241 ILE A C 1
ATOM 1940 O O . ILE A 1 241 ? -5.620 4.567 9.883 1.00 98.44 241 ILE A O 1
ATOM 1944 N N . PRO A 1 242 ? -4.969 2.464 10.344 1.00 98.19 242 PRO A N 1
ATOM 1945 C CA . PRO A 1 242 ? -6.313 1.915 10.157 1.00 98.19 242 PRO A CA 1
ATOM 1946 C C . PRO A 1 242 ? -7.342 2.574 11.074 1.00 98.19 242 PRO A C 1
ATOM 1948 O O . PRO A 1 242 ? -8.402 2.988 10.618 1.00 98.19 242 PRO A O 1
ATOM 1951 N N . SER A 1 243 ? -6.994 2.779 12.347 1.00 97.44 243 SER A N 1
ATOM 1952 C CA . SER A 1 243 ? -7.892 3.426 13.307 1.00 97.44 243 SER A CA 1
ATOM 1953 C C . SER A 1 243 ? -8.160 4.903 12.986 1.00 97.44 243 SER A C 1
ATOM 1955 O O . SER A 1 243 ? -9.231 5.412 13.300 1.00 97.44 243 SER A O 1
ATOM 1957 N N . ALA A 1 244 ? -7.213 5.610 12.364 1.00 98.25 244 ALA A N 1
ATOM 1958 C CA . ALA A 1 244 ? -7.420 6.980 11.902 1.00 98.25 244 ALA A CA 1
ATOM 1959 C C . ALA A 1 244 ? -8.348 7.043 10.681 1.00 98.25 244 ALA A C 1
ATOM 1961 O O . ALA A 1 244 ? -9.138 7.978 10.571 1.00 98.25 244 ALA A O 1
ATOM 1962 N N . ILE A 1 245 ? -8.296 6.037 9.803 1.00 98.56 245 ILE A N 1
ATOM 1963 C CA . ILE A 1 245 ? -9.233 5.883 8.683 1.00 98.56 245 ILE A CA 1
ATOM 1964 C C . ILE A 1 245 ? -10.641 5.564 9.205 1.00 98.56 245 ILE A C 1
ATOM 1966 O O . ILE A 1 245 ? -11.605 6.199 8.784 1.00 98.56 245 ILE A O 1
ATOM 1970 N N . TYR A 1 246 ? -10.770 4.640 10.159 1.00 98.50 246 TYR A N 1
ATOM 1971 C CA . TYR A 1 246 ? -12.063 4.281 10.751 1.00 98.50 246 TYR A CA 1
ATOM 1972 C C . TYR A 1 246 ? -12.761 5.487 11.390 1.00 98.50 246 TYR A C 1
ATOM 1974 O O . TYR A 1 246 ? -13.926 5.737 11.090 1.00 98.50 246 TYR A O 1
ATOM 1982 N N . ASP A 1 247 ? -12.038 6.300 12.166 1.00 97.50 247 ASP A N 1
ATOM 1983 C CA . ASP A 1 247 ? -12.598 7.497 12.809 1.00 97.50 247 ASP A CA 1
ATOM 1984 C C . ASP A 1 247 ? -13.196 8.492 11.813 1.00 97.50 247 ASP A C 1
ATOM 1986 O O . ASP A 1 247 ? -14.265 9.054 12.053 1.00 97.50 247 ASP A O 1
ATOM 1990 N N . VAL A 1 248 ? -12.502 8.752 10.701 1.00 97.81 248 VAL A N 1
ATOM 1991 C CA . VAL A 1 248 ? -12.969 9.749 9.726 1.00 97.81 248 VAL A CA 1
ATOM 1992 C C . VAL A 1 248 ? -14.135 9.234 8.886 1.00 97.81 248 VAL A C 1
ATOM 1994 O O . VAL A 1 248 ? -14.914 10.045 8.386 1.00 97.81 248 VAL A O 1
ATOM 1997 N N . LEU A 1 249 ? -14.276 7.909 8.786 1.00 98.06 249 LEU A N 1
ATOM 1998 C CA . LEU A 1 249 ? -15.408 7.220 8.166 1.00 98.06 249 LEU A CA 1
ATOM 1999 C C . LEU A 1 249 ? -16.550 6.928 9.157 1.00 98.06 249 LEU A C 1
ATOM 2001 O O . LEU A 1 249 ? -17.599 6.440 8.745 1.00 98.06 249 LEU A O 1
ATOM 2005 N N . GLY A 1 250 ? -16.378 7.234 10.448 1.00 97.69 250 GLY A N 1
ATOM 2006 C CA . GLY A 1 250 ? -17.386 6.981 11.481 1.00 97.69 250 GLY A CA 1
ATOM 2007 C C . GLY A 1 250 ? -17.578 5.499 11.823 1.00 97.69 250 GLY A C 1
ATOM 2008 O O . GLY A 1 250 ? -18.655 5.116 12.275 1.00 97.69 250 GLY A O 1
ATOM 2009 N N . ILE A 1 251 ? -16.559 4.668 11.597 1.00 98.06 251 ILE A N 1
ATOM 2010 C CA . ILE A 1 251 ? -16.558 3.245 11.947 1.00 98.06 251 ILE A CA 1
ATOM 2011 C C . ILE A 1 251 ? -16.102 3.095 13.403 1.00 98.06 251 ILE A C 1
ATOM 2013 O O . ILE A 1 251 ? -14.974 3.455 13.738 1.00 98.06 251 ILE A O 1
ATOM 2017 N N . ASP A 1 252 ? -16.963 2.531 14.251 1.00 94.38 252 ASP A N 1
ATOM 2018 C CA . ASP A 1 252 ? -16.633 2.183 15.637 1.00 94.38 252 ASP A CA 1
ATOM 2019 C C . ASP A 1 252 ? -16.247 0.702 15.726 1.00 94.38 252 ASP A C 1
ATOM 2021 O O . ASP A 1 252 ? -17.077 -0.191 15.545 1.00 94.38 252 ASP A O 1
ATOM 2025 N N . ILE A 1 253 ? -14.962 0.439 15.963 1.00 94.06 253 ILE A N 1
ATOM 2026 C CA . ILE A 1 253 ? -14.425 -0.915 16.080 1.00 94.06 253 ILE A CA 1
ATOM 2027 C C . ILE A 1 253 ? -13.334 -0.984 17.143 1.00 94.06 253 ILE A C 1
ATOM 2029 O O . ILE A 1 253 ? -12.399 -0.185 17.182 1.00 94.06 253 ILE A O 1
ATOM 2033 N N . GLU A 1 254 ? -13.420 -2.012 17.982 1.00 92.56 254 GLU A N 1
ATOM 2034 C CA . GLU A 1 254 ? -12.414 -2.303 18.994 1.00 92.56 254 GLU A CA 1
ATOM 2035 C C . GLU A 1 254 ? -11.355 -3.274 18.437 1.00 92.56 254 GLU A C 1
ATOM 2037 O O . GLU A 1 254 ? -11.633 -4.445 18.143 1.00 92.56 254 GLU A O 1
ATOM 2042 N N . LEU A 1 255 ? -10.119 -2.789 18.296 1.00 92.94 255 LEU A N 1
ATOM 2043 C CA . LEU A 1 255 ? -8.958 -3.583 17.885 1.00 92.94 255 LEU A CA 1
ATOM 2044 C C . LEU A 1 255 ? -8.241 -4.121 19.132 1.00 92.94 255 LEU A C 1
ATOM 2046 O O . LEU A 1 255 ? -7.789 -3.341 19.966 1.00 92.94 255 LEU A O 1
ATOM 2050 N N . LYS A 1 256 ? -8.141 -5.449 19.269 1.00 90.12 256 LYS A N 1
ATOM 2051 C CA . LYS A 1 256 ? -7.614 -6.108 20.478 1.00 90.12 256 LYS A CA 1
ATOM 2052 C C . LYS A 1 256 ? -6.357 -6.912 20.176 1.00 90.12 256 LYS A C 1
ATOM 2054 O O . LYS A 1 256 ? -6.437 -8.037 19.681 1.00 90.12 256 LYS A O 1
ATOM 2059 N N . ASP A 1 257 ? -5.195 -6.359 20.517 1.00 84.38 257 ASP A N 1
ATOM 2060 C CA . ASP A 1 257 ? -3.915 -7.076 20.439 1.00 84.38 257 ASP A CA 1
ATOM 2061 C C . ASP A 1 257 ? -3.944 -8.350 21.305 1.00 84.38 257 ASP A C 1
ATOM 2063 O O . ASP A 1 257 ? -3.415 -9.398 20.924 1.00 84.38 257 ASP A O 1
ATOM 2067 N N . GLU A 1 258 ? -4.558 -8.248 22.489 1.00 86.75 258 GLU A N 1
ATOM 2068 C CA . GLU A 1 258 ? -4.512 -9.234 23.571 1.00 86.75 258 GLU A CA 1
ATOM 2069 C C . GLU A 1 258 ? -5.106 -10.583 23.162 1.00 86.75 258 GLU A C 1
ATOM 2071 O O . GLU A 1 258 ? -4.652 -11.622 23.637 1.00 86.75 258 GLU A O 1
ATOM 2076 N N . GLU A 1 259 ? -6.060 -10.587 22.230 1.00 90.12 259 GLU A N 1
ATOM 2077 C CA . GLU A 1 259 ? -6.686 -11.804 21.706 1.00 90.12 259 GLU A CA 1
ATOM 2078 C C . GLU A 1 259 ? -5.697 -12.739 20.992 1.00 90.12 259 GLU A C 1
ATOM 2080 O O . GLU A 1 259 ? -5.959 -13.936 20.844 1.00 90.12 259 GLU A O 1
ATOM 2085 N N . PHE A 1 260 ? -4.564 -12.207 20.526 1.00 90.81 260 PHE A N 1
ATOM 2086 C CA . PHE A 1 260 ? -3.574 -12.956 19.749 1.00 90.81 260 PHE A CA 1
ATOM 2087 C C . PHE A 1 260 ? -2.272 -13.209 20.499 1.00 90.81 260 PHE A C 1
ATOM 2089 O O . PHE A 1 260 ? -1.429 -13.979 20.021 1.00 90.81 260 PHE A O 1
ATOM 2096 N N . ILE A 1 261 ? -2.097 -12.582 21.661 1.00 87.19 261 ILE A N 1
ATOM 2097 C CA . ILE A 1 261 ? -0.966 -12.854 22.537 1.00 87.19 261 ILE A CA 1
ATOM 2098 C C . ILE A 1 261 ? -1.199 -14.239 23.132 1.00 87.19 261 ILE A C 1
ATOM 2100 O O . ILE A 1 261 ? -2.202 -14.493 23.795 1.00 87.19 261 ILE A O 1
ATOM 2104 N N . LYS A 1 262 ? -0.271 -15.169 22.891 1.00 74.12 262 LYS A N 1
ATOM 2105 C CA . LYS A 1 262 ? -0.294 -16.439 23.617 1.00 74.12 262 LYS A CA 1
ATOM 2106 C C . LYS A 1 262 ? -0.085 -16.116 25.094 1.00 74.12 262 LYS A C 1
ATOM 2108 O O . LYS A 1 262 ? 1.01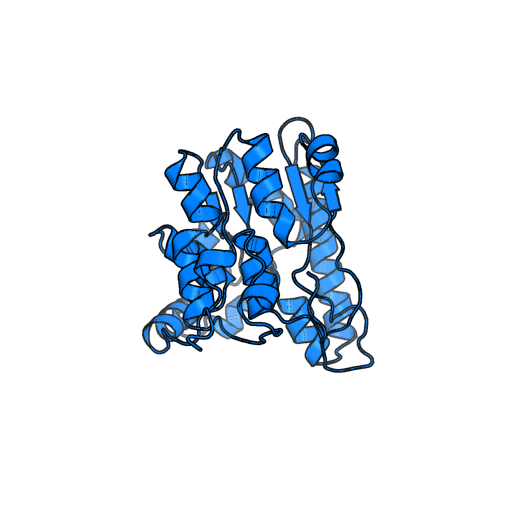4 -15.719 25.468 1.00 74.12 262 LYS A O 1
ATOM 2113 N N . SER A 1 263 ? -1.114 -16.293 25.917 1.00 55.28 263 SER A N 1
ATOM 2114 C CA . SER A 1 263 ? -0.928 -16.381 27.360 1.00 55.28 263 SER A CA 1
ATOM 2115 C C . SER A 1 263 ? 0.026 -17.544 27.616 1.00 55.28 263 SER A C 1
ATOM 2117 O O . SER A 1 263 ? -0.252 -18.665 27.176 1.00 55.28 263 SER A O 1
ATOM 2119 N N . GLU A 1 264 ? 1.151 -17.292 28.281 1.00 43.97 264 GLU A N 1
ATOM 2120 C CA . GLU A 1 264 ? 1.900 -18.375 28.906 1.00 43.97 264 GLU A CA 1
ATOM 2121 C C . GLU A 1 264 ? 0.920 -19.085 29.840 1.00 43.97 264 GLU A C 1
ATOM 2123 O O . GLU A 1 264 ? 0.455 -18.522 30.830 1.00 43.97 264 GLU A O 1
ATOM 2128 N N . VAL A 1 265 ? 0.518 -20.298 29.464 1.00 38.47 265 VAL A N 1
ATOM 2129 C CA . VAL A 1 265 ? -0.031 -21.232 30.436 1.00 38.47 265 VAL A CA 1
ATOM 2130 C C . VAL A 1 265 ? 1.165 -21.566 31.318 1.00 38.47 265 VAL A C 1
ATOM 2132 O O . VAL A 1 265 ? 2.055 -22.296 30.885 1.00 38.47 265 VAL A O 1
ATOM 2135 N N . THR A 1 266 ? 1.223 -20.899 32.472 1.00 37.16 266 THR A N 1
ATOM 2136 C CA . THR A 1 266 ? 2.064 -21.250 33.625 1.00 37.16 266 THR A CA 1
ATOM 2137 C C . THR A 1 266 ? 2.005 -22.737 33.923 1.00 37.16 266 THR A C 1
ATOM 2139 O O . THR A 1 266 ? 0.877 -23.283 33.862 1.00 37.16 266 THR A O 1
#

pLDDT: mean 95.15, std 7.19, range [37.16, 98.88]